Protein AF-F4RBV8-F1 (afdb_monomer_lite)

Structure (mmCIF, N/CA/C/O backbone):
data_AF-F4RBV8-F1
#
_entry.id   AF-F4RBV8-F1
#
loop_
_atom_site.group_PDB
_atom_site.id
_atom_site.type_symbol
_atom_site.label_atom_id
_atom_site.label_alt_id
_atom_site.label_comp_id
_atom_site.label_asym_id
_atom_site.label_entity_id
_atom_site.label_seq_id
_atom_site.pdbx_PDB_ins_code
_atom_site.Cartn_x
_atom_site.Cartn_y
_atom_site.Cartn_z
_atom_site.occupancy
_atom_site.B_iso_or_equiv
_atom_site.auth_seq_id
_atom_site.auth_comp_id
_atom_site.auth_asym_id
_atom_site.auth_atom_id
_atom_site.pdbx_PDB_model_num
ATOM 1 N N . MET A 1 1 ? -12.963 -11.730 3.487 1.00 57.22 1 MET A N 1
ATOM 2 C CA . MET A 1 1 ? -13.121 -10.477 4.262 1.00 57.22 1 MET A CA 1
ATOM 3 C C . MET A 1 1 ? -14.373 -10.654 5.080 1.00 57.22 1 MET A C 1
ATOM 5 O O . MET A 1 1 ? -15.454 -10.390 4.574 1.00 57.22 1 MET A O 1
ATOM 9 N N . GLU A 1 2 ? -14.244 -11.253 6.254 1.00 62.06 2 GLU A N 1
ATOM 10 C CA . GLU A 1 2 ? -15.407 -11.869 6.905 1.00 62.06 2 GLU A CA 1
ATOM 11 C C . GLU A 1 2 ? -15.800 -11.165 8.205 1.00 62.06 2 GLU A C 1
ATOM 13 O O . GLU A 1 2 ? -16.976 -11.180 8.554 1.00 62.06 2 GLU A O 1
ATOM 18 N N . SER A 1 3 ? -14.876 -10.465 8.867 1.00 75.25 3 SER A N 1
ATOM 19 C CA . SER A 1 3 ? -15.121 -9.926 10.208 1.00 75.25 3 SER A CA 1
ATOM 20 C C . SER A 1 3 ? -14.031 -8.941 10.652 1.00 75.25 3 SER A C 1
ATOM 22 O O . SER A 1 3 ? -12.915 -8.927 10.119 1.00 75.25 3 SER A O 1
ATOM 24 N N . ARG A 1 4 ? -14.344 -8.112 11.658 1.00 83.50 4 ARG A N 1
ATOM 25 C CA . ARG A 1 4 ? -13.344 -7.438 12.508 1.00 83.50 4 ARG A CA 1
ATOM 26 C C . ARG A 1 4 ? -13.153 -8.268 13.763 1.00 83.50 4 ARG A C 1
ATOM 28 O O . ARG A 1 4 ? -14.118 -8.523 14.482 1.00 83.50 4 ARG A O 1
ATOM 35 N N . GLU A 1 5 ? -11.914 -8.631 14.050 1.00 82.56 5 GLU A N 1
ATOM 36 C CA . GLU A 1 5 ? -11.600 -9.534 15.153 1.00 82.56 5 GLU A CA 1
ATOM 37 C C . GLU A 1 5 ? -10.562 -8.925 16.088 1.00 82.56 5 GLU A C 1
ATOM 39 O O . GLU A 1 5 ? -9.690 -8.154 15.678 1.00 82.56 5 GLU A O 1
ATOM 44 N N . LYS A 1 6 ? -10.668 -9.276 17.371 1.00 81.06 6 LYS A N 1
ATOM 45 C CA . LYS A 1 6 ? -9.652 -8.965 18.374 1.00 81.06 6 LYS A CA 1
ATOM 46 C C . LYS A 1 6 ? -8.768 -10.193 18.531 1.00 81.06 6 LYS A C 1
ATOM 48 O O . LYS A 1 6 ? -9.203 -11.190 19.095 1.00 81.06 6 LYS A O 1
ATOM 53 N N . LEU A 1 7 ? -7.539 -10.101 18.036 1.00 81.19 7 LEU A N 1
ATOM 54 C CA . LEU A 1 7 ? -6.542 -11.158 18.154 1.00 81.19 7 LEU A CA 1
ATOM 55 C C . LEU A 1 7 ? -5.561 -10.830 19.285 1.00 81.19 7 LEU A C 1
ATOM 57 O O . LEU A 1 7 ? -5.004 -9.732 19.323 1.00 81.19 7 LEU A O 1
ATOM 61 N N . SER A 1 8 ? -5.327 -11.783 20.187 1.00 81.19 8 SER A N 1
ATOM 62 C CA . SER A 1 8 ? -4.216 -11.723 21.139 1.00 81.19 8 SER A CA 1
ATOM 63 C C . SER A 1 8 ? -2.962 -12.279 20.475 1.00 81.19 8 SER A C 1
ATOM 65 O O . SER A 1 8 ? -2.903 -13.464 20.153 1.00 81.19 8 SER A O 1
ATOM 67 N N . VAL A 1 9 ? -1.959 -11.430 20.271 1.00 81.94 9 VAL A N 1
ATOM 68 C CA . VAL A 1 9 ? -0.668 -11.842 19.717 1.00 81.94 9 VAL A CA 1
ATOM 69 C C . VAL A 1 9 ? 0.376 -11.712 20.818 1.00 81.94 9 VAL A C 1
ATOM 71 O O . VAL A 1 9 ? 0.523 -10.646 21.414 1.00 81.94 9 VAL A O 1
ATOM 74 N N . GLU A 1 10 ? 1.087 -12.799 21.104 1.00 82.25 10 GLU A N 1
ATOM 75 C CA . GLU A 1 10 ? 2.194 -12.781 22.059 1.00 82.25 10 GLU A CA 1
ATOM 76 C C . GLU A 1 10 ? 3.352 -11.951 21.503 1.00 82.25 10 GLU A C 1
ATOM 78 O O . GLU A 1 10 ? 3.815 -12.200 20.390 1.00 82.25 10 GLU A O 1
ATOM 83 N N . MET A 1 11 ? 3.826 -10.977 22.275 1.00 80.75 11 MET A N 1
ATOM 84 C CA . MET A 1 11 ? 4.971 -10.145 21.906 1.00 80.75 11 MET A CA 1
ATOM 85 C C . MET A 1 11 ? 6.221 -10.629 22.638 1.00 80.75 11 MET A C 1
ATOM 87 O O . MET A 1 11 ? 6.162 -11.017 23.803 1.00 80.75 11 MET A O 1
ATOM 91 N N . CYS A 1 12 ? 7.355 -10.613 21.943 1.00 80.88 12 CYS A N 1
ATOM 92 C CA . CYS A 1 12 ? 8.657 -11.029 22.459 1.00 80.88 12 CYS A CA 1
ATOM 93 C C . CYS A 1 12 ? 9.674 -9.934 22.154 1.00 80.88 12 CYS A C 1
ATOM 95 O O . CYS A 1 12 ? 9.648 -9.363 21.071 1.00 80.88 12 CYS A O 1
ATOM 97 N N . SER A 1 13 ? 10.627 -9.693 23.053 1.00 84.00 13 SER A N 1
ATOM 98 C CA . SER A 1 13 ? 11.741 -8.765 22.804 1.00 84.00 13 SER A CA 1
ATOM 99 C C . SER A 1 13 ? 12.696 -9.227 21.692 1.00 84.00 13 SER A C 1
ATOM 101 O O . SER A 1 13 ? 13.491 -8.438 21.194 1.00 84.00 13 SER A O 1
ATOM 103 N N . CYS A 1 14 ? 12.619 -10.498 21.294 1.00 87.69 14 CYS A N 1
ATOM 104 C CA . CYS A 1 14 ? 13.470 -11.127 20.290 1.00 87.69 14 CYS A CA 1
ATOM 105 C C . CYS A 1 14 ? 13.183 -10.693 18.844 1.00 87.69 14 CYS A C 1
ATOM 107 O O . CYS A 1 14 ? 14.020 -10.885 17.964 1.00 87.69 14 CYS A O 1
ATOM 109 N N . THR A 1 15 ? 11.995 -10.168 18.551 1.00 87.81 15 THR A N 1
ATOM 110 C CA . THR A 1 15 ? 11.585 -9.795 17.191 1.00 87.81 15 THR A CA 1
ATOM 111 C C . THR A 1 15 ? 10.613 -8.631 17.269 1.00 87.81 15 THR A C 1
ATOM 113 O O . THR A 1 15 ? 9.796 -8.576 18.181 1.00 87.81 15 THR A O 1
ATOM 116 N N . SER A 1 16 ? 10.680 -7.702 16.316 1.00 88.25 16 SER A N 1
ATOM 117 C CA . SER A 1 16 ? 9.752 -6.573 16.305 1.00 88.25 16 SER A CA 1
ATOM 118 C C . SER A 1 16 ? 8.306 -7.031 16.083 1.00 88.25 16 SER A C 1
ATOM 120 O O . SER A 1 16 ? 8.032 -7.937 15.289 1.00 88.25 16 SER A O 1
ATOM 122 N N . ASP A 1 17 ? 7.367 -6.350 16.742 1.00 88.06 17 ASP A N 1
ATOM 123 C CA . ASP A 1 17 ? 5.928 -6.626 16.640 1.00 88.06 17 ASP A CA 1
ATOM 124 C C . ASP A 1 17 ? 5.445 -6.642 15.180 1.00 88.06 17 ASP A C 1
ATOM 126 O O . ASP A 1 17 ? 4.613 -7.462 14.796 1.00 88.06 17 ASP A O 1
ATOM 130 N N . LEU A 1 18 ? 5.999 -5.760 14.339 1.00 88.12 18 LEU A N 1
ATOM 131 C CA . LEU A 1 18 ? 5.669 -5.673 12.916 1.00 88.12 18 LEU A CA 1
ATOM 132 C C . LEU A 1 18 ? 6.060 -6.932 12.141 1.00 88.12 18 LEU A C 1
ATOM 134 O O . LEU A 1 18 ? 5.259 -7.428 11.353 1.00 88.12 18 LEU A O 1
ATOM 138 N N . VAL A 1 19 ? 7.265 -7.462 12.367 1.00 89.75 19 VAL A N 1
ATOM 139 C CA . VAL A 1 19 ? 7.726 -8.686 11.693 1.00 89.75 19 VAL A CA 1
ATOM 140 C C . VAL A 1 19 ? 6.858 -9.867 12.113 1.00 89.75 19 VAL A C 1
ATOM 142 O O . VAL A 1 19 ? 6.442 -10.663 11.272 1.00 89.75 19 VAL A O 1
ATOM 145 N N . ARG A 1 20 ? 6.500 -9.938 13.399 1.00 89.38 20 ARG A N 1
ATOM 146 C CA . ARG A 1 20 ? 5.613 -10.987 13.904 1.00 89.38 20 ARG A CA 1
ATOM 147 C C . ARG A 1 20 ? 4.208 -10.891 13.313 1.00 89.38 20 ARG A C 1
ATOM 149 O O . ARG A 1 20 ? 3.656 -11.917 12.929 1.00 89.38 20 ARG A O 1
ATOM 156 N N . LEU A 1 21 ? 3.651 -9.683 13.183 1.00 91.00 21 LEU A N 1
ATOM 157 C CA . LEU A 1 21 ? 2.381 -9.465 12.483 1.00 91.00 21 LEU A CA 1
ATOM 158 C C . LEU A 1 21 ? 2.450 -9.943 11.029 1.00 91.00 21 LEU A C 1
ATOM 160 O O . LEU A 1 21 ? 1.531 -10.622 10.573 1.00 91.00 21 LEU A O 1
ATOM 164 N N . ILE A 1 22 ? 3.544 -9.650 10.321 1.00 91.94 22 ILE A N 1
ATOM 165 C CA . ILE A 1 22 ? 3.724 -10.090 8.932 1.00 91.94 22 ILE A CA 1
ATOM 166 C C . ILE A 1 22 ? 3.738 -11.619 8.848 1.00 91.94 22 ILE A C 1
ATOM 168 O O . ILE A 1 22 ? 3.066 -12.177 7.981 1.00 91.94 22 ILE A O 1
ATOM 172 N N . TRP A 1 23 ? 4.418 -12.305 9.774 1.00 90.38 23 TRP A N 1
ATOM 173 C CA . TRP A 1 23 ? 4.449 -13.773 9.828 1.00 90.38 23 TRP A CA 1
ATOM 174 C C . TRP A 1 23 ? 3.065 -14.405 9.992 1.00 90.38 23 TRP A C 1
ATOM 176 O O . TRP A 1 23 ? 2.792 -15.439 9.389 1.00 90.38 23 TRP A O 1
ATOM 186 N N . ILE A 1 24 ? 2.171 -13.774 10.757 1.00 90.75 24 ILE A N 1
ATOM 187 C CA . ILE A 1 24 ? 0.780 -14.234 10.906 1.00 90.75 24 ILE A CA 1
ATOM 188 C C . ILE A 1 24 ? -0.153 -13.712 9.797 1.00 90.75 24 ILE A C 1
ATOM 190 O O . ILE A 1 24 ? -1.353 -13.973 9.826 1.00 90.75 24 ILE A O 1
ATOM 194 N N . GLY A 1 25 ? 0.372 -12.985 8.804 1.00 92.12 25 GLY A N 1
ATOM 195 C CA . GLY A 1 25 ? -0.379 -12.533 7.630 1.00 92.12 25 GLY A CA 1
ATOM 196 C C . GLY A 1 25 ? -1.030 -11.152 7.755 1.00 92.12 25 GLY A C 1
ATOM 197 O O . GLY A 1 25 ? -1.946 -10.838 6.987 1.00 92.12 25 GLY A O 1
ATOM 198 N N . TYR A 1 26 ? -0.576 -10.318 8.692 1.00 92.56 26 TYR A N 1
ATOM 199 C CA . TYR A 1 26 ? -1.113 -8.985 8.961 1.00 92.56 26 TYR A CA 1
ATOM 200 C C . TYR A 1 26 ? -0.041 -7.896 8.866 1.00 92.56 26 TYR A C 1
ATOM 202 O O . TYR A 1 26 ? 1.140 -8.114 9.092 1.00 92.56 26 TYR A O 1
ATOM 210 N N . MET A 1 27 ? -0.469 -6.677 8.568 1.00 91.69 27 MET A N 1
ATOM 211 C CA . MET A 1 27 ? 0.374 -5.491 8.534 1.00 91.69 27 MET A CA 1
ATOM 212 C C . MET A 1 27 ? -0.144 -4.469 9.539 1.00 91.69 27 MET A C 1
ATOM 214 O O . MET A 1 27 ? -1.326 -4.124 9.531 1.00 91.69 27 MET A O 1
ATOM 218 N N . GLY A 1 28 ? 0.738 -3.991 10.413 1.00 90.94 28 GLY A N 1
ATOM 219 C CA . GLY A 1 28 ? 0.403 -2.965 11.394 1.00 90.94 28 GLY A CA 1
ATOM 220 C C . GLY A 1 28 ? 0.111 -1.615 10.737 1.00 90.94 28 GLY A C 1
ATOM 221 O O . GLY A 1 28 ? 0.839 -1.182 9.853 1.00 90.94 28 GLY A O 1
ATOM 222 N N . CYS A 1 29 ? -0.923 -0.913 11.208 1.00 89.00 29 CYS A N 1
ATOM 223 C CA . CYS A 1 29 ? -1.215 0.460 10.775 1.00 89.00 29 CYS A CA 1
ATOM 224 C C . CYS A 1 29 ? -0.306 1.524 11.426 1.00 89.00 29 CYS A C 1
ATOM 226 O O . CYS A 1 29 ? -0.424 2.705 11.110 1.00 89.00 29 CYS A O 1
ATOM 228 N N . SER A 1 30 ? 0.524 1.143 12.403 1.00 85.88 30 SER A N 1
ATOM 229 C CA . SER A 1 30 ? 1.451 2.029 13.117 1.00 85.88 30 SER A CA 1
ATOM 230 C C . SER A 1 30 ? 2.833 1.383 13.152 1.00 85.88 30 SER A C 1
ATOM 232 O O . SER A 1 30 ? 2.900 0.183 13.426 1.00 85.88 30 SER A O 1
ATOM 234 N N . PRO A 1 31 ? 3.917 2.148 12.937 1.00 79.88 31 PRO A N 1
ATOM 235 C CA . PRO A 1 31 ? 5.275 1.612 12.940 1.00 79.88 31 PRO A CA 1
ATOM 236 C C . PRO A 1 31 ? 5.767 1.240 14.346 1.00 79.88 31 PRO A C 1
ATOM 238 O O . PRO A 1 31 ? 6.563 0.322 14.509 1.00 79.88 31 PRO A O 1
ATOM 241 N N . VAL A 1 32 ? 5.283 1.939 15.375 1.00 79.62 32 VAL A N 1
ATOM 242 C CA . VAL A 1 32 ? 5.643 1.702 16.776 1.00 79.62 32 VAL A CA 1
ATOM 243 C C . VAL A 1 32 ? 4.378 1.253 17.496 1.00 79.62 32 VAL A C 1
ATOM 245 O O . VAL A 1 32 ? 3.392 1.993 17.532 1.00 79.62 32 VAL A O 1
ATOM 248 N N . GLN A 1 33 ? 4.385 0.021 18.010 1.00 80.31 33 GLN A N 1
ATOM 249 C CA . GLN A 1 33 ? 3.269 -0.612 18.729 1.00 80.31 33 GLN A CA 1
ATOM 250 C C . GLN A 1 33 ? 1.943 -0.624 17.941 1.00 80.31 33 GLN A C 1
ATOM 252 O O . GLN A 1 33 ? 1.007 0.138 18.228 1.00 80.31 33 GLN A O 1
ATOM 257 N N . PRO A 1 34 ? 1.829 -1.496 16.928 1.00 83.31 34 PRO A N 1
ATOM 258 C CA . PRO A 1 34 ? 0.623 -1.619 16.121 1.00 83.31 34 PRO A CA 1
ATOM 259 C C . PRO A 1 34 ? -0.562 -2.123 16.959 1.00 83.31 34 PRO A C 1
ATOM 261 O O . PRO A 1 34 ? -0.693 -3.306 17.247 1.00 83.31 34 PRO A O 1
ATOM 264 N N . ARG A 1 35 ? -1.482 -1.218 17.318 1.00 84.62 35 ARG A N 1
ATOM 265 C CA . ARG A 1 35 ? -2.751 -1.584 17.986 1.00 84.62 35 ARG A CA 1
ATOM 266 C C . ARG A 1 35 ? -3.841 -2.049 17.026 1.00 84.6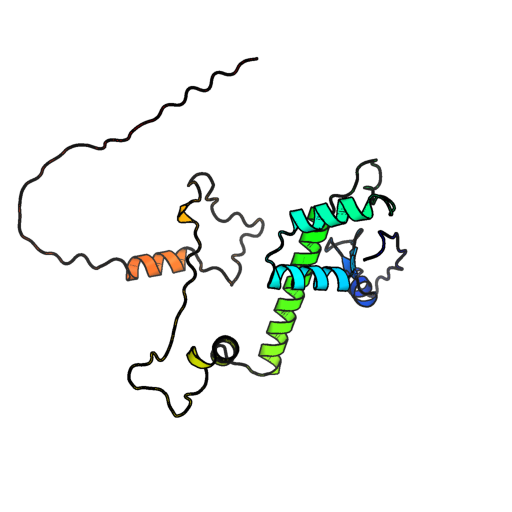2 35 ARG A C 1
ATOM 268 O O . ARG A 1 35 ? -4.900 -2.501 17.449 1.00 84.62 35 ARG A O 1
ATOM 275 N N . THR A 1 36 ? -3.636 -1.838 15.736 1.00 87.31 36 THR A N 1
ATOM 276 C CA . THR A 1 36 ? -4.559 -2.260 14.689 1.00 87.31 36 THR A CA 1
ATOM 277 C C . THR A 1 36 ? -3.727 -2.732 13.518 1.00 87.31 36 THR A C 1
ATOM 279 O O . THR A 1 36 ? -2.708 -2.118 13.186 1.00 87.31 36 THR A O 1
ATOM 282 N N . ALA A 1 37 ? -4.155 -3.837 12.930 1.00 90.75 37 ALA A N 1
ATOM 283 C CA . ALA A 1 37 ? -3.492 -4.447 11.804 1.00 90.75 37 ALA A CA 1
ATOM 284 C C . ALA A 1 37 ? -4.523 -4.837 10.748 1.00 90.75 37 ALA A C 1
ATOM 286 O O . ALA A 1 37 ? -5.692 -5.081 11.046 1.00 90.75 37 ALA A O 1
ATOM 287 N N . VAL A 1 38 ? -4.069 -4.871 9.505 1.00 91.50 38 VAL A N 1
ATOM 288 C CA . VAL A 1 38 ? -4.867 -5.175 8.323 1.00 91.50 38 VAL A CA 1
ATOM 289 C C . VAL A 1 38 ? -4.296 -6.438 7.696 1.00 91.50 38 VAL A C 1
ATOM 291 O O . VAL A 1 38 ? -3.079 -6.584 7.626 1.00 91.50 38 VAL A O 1
ATOM 294 N N . SER A 1 39 ? -5.134 -7.371 7.248 1.00 92.94 39 SER A N 1
ATOM 295 C CA . SER A 1 39 ? -4.617 -8.587 6.613 1.00 92.94 39 SER A CA 1
ATOM 296 C C . SER A 1 39 ? -3.912 -8.265 5.291 1.00 92.94 39 SER A C 1
ATOM 298 O O . SER A 1 39 ? -4.396 -7.466 4.484 1.00 92.94 39 SER A O 1
ATOM 300 N N . LEU A 1 40 ? -2.788 -8.935 5.026 1.00 93.50 40 LEU A N 1
ATOM 301 C CA . LEU A 1 40 ? -2.038 -8.784 3.773 1.00 93.50 40 LEU A CA 1
ATOM 302 C C . LEU A 1 40 ? -2.894 -9.158 2.557 1.00 93.50 40 LEU A C 1
ATOM 304 O O . LEU A 1 40 ? -2.829 -8.509 1.516 1.00 93.50 40 LEU A O 1
ATOM 308 N N . ARG A 1 41 ? -3.770 -10.160 2.705 1.00 93.94 41 ARG A N 1
ATOM 309 C CA . ARG A 1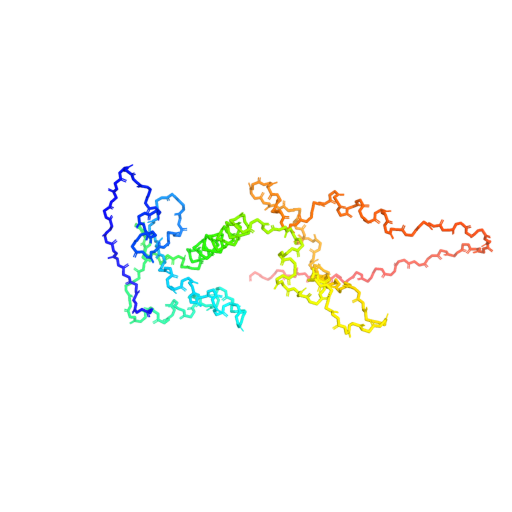 41 ? -4.746 -10.547 1.674 1.00 93.94 41 ARG A CA 1
ATOM 310 C C . ARG A 1 41 ? -5.708 -9.412 1.328 1.00 93.94 41 ARG A C 1
ATOM 312 O O . ARG A 1 41 ? -6.024 -9.225 0.156 1.00 93.94 41 ARG A O 1
ATOM 319 N N . PHE A 1 42 ? -6.156 -8.648 2.324 1.00 92.75 42 PHE A N 1
ATOM 320 C CA . PHE A 1 42 ? -7.038 -7.510 2.094 1.00 92.75 42 PHE A CA 1
ATOM 321 C C . PHE A 1 42 ? -6.303 -6.332 1.437 1.00 92.75 42 PHE A C 1
ATOM 323 O O . PHE A 1 42 ? -6.835 -5.722 0.509 1.00 92.75 42 PHE A O 1
ATOM 330 N N . LEU A 1 43 ? -5.055 -6.068 1.838 1.00 94.44 43 LEU A N 1
ATOM 331 C CA . LEU A 1 43 ? -4.205 -5.060 1.194 1.00 94.44 43 LEU A CA 1
ATOM 332 C C . LEU A 1 43 ? -3.934 -5.400 -0.275 1.00 94.44 43 LEU A C 1
ATOM 334 O O . LEU A 1 43 ? -4.113 -4.545 -1.143 1.00 94.44 43 LEU A O 1
ATOM 338 N N . ARG A 1 44 ? -3.605 -6.664 -0.568 1.00 94.88 44 ARG A N 1
ATOM 339 C CA . ARG A 1 44 ? -3.453 -7.168 -1.938 1.00 94.88 44 ARG A CA 1
ATOM 340 C C . ARG A 1 44 ? -4.739 -7.005 -2.747 1.00 94.88 44 ARG A C 1
ATOM 342 O O . ARG A 1 44 ? -4.680 -6.521 -3.871 1.00 94.88 44 ARG A O 1
ATOM 349 N N . PHE A 1 45 ? -5.894 -7.359 -2.179 1.00 94.38 45 PHE A N 1
ATOM 350 C CA . PHE A 1 45 ? -7.190 -7.186 -2.843 1.00 94.38 45 PHE A CA 1
ATOM 351 C C . PHE A 1 45 ? -7.450 -5.722 -3.221 1.00 94.38 45 PHE A C 1
ATOM 353 O O . PHE A 1 45 ? -7.747 -5.430 -4.379 1.00 94.38 45 PHE A O 1
ATOM 360 N N . HIS A 1 46 ? -7.264 -4.792 -2.280 1.00 94.38 46 HIS A N 1
ATOM 361 C CA . HIS A 1 46 ? -7.391 -3.363 -2.562 1.00 94.38 46 HIS A CA 1
ATOM 362 C C . HIS A 1 46 ? -6.377 -2.883 -3.607 1.00 94.38 46 HIS A C 1
ATOM 364 O O . HIS A 1 46 ? -6.740 -2.120 -4.497 1.00 94.38 46 HIS A O 1
ATOM 370 N N . HIS A 1 47 ? -5.120 -3.329 -3.531 1.00 94.94 47 HIS A N 1
ATOM 371 C CA . HIS A 1 47 ? -4.087 -2.962 -4.498 1.00 94.94 47 HIS A CA 1
ATOM 372 C C . HIS A 1 47 ? -4.453 -3.407 -5.921 1.00 94.94 47 HIS A C 1
ATOM 374 O O . HIS A 1 47 ? -4.384 -2.602 -6.849 1.00 94.94 47 HIS A O 1
ATOM 380 N N . THR A 1 48 ? -4.909 -4.652 -6.091 1.00 94.25 48 THR A N 1
ATOM 38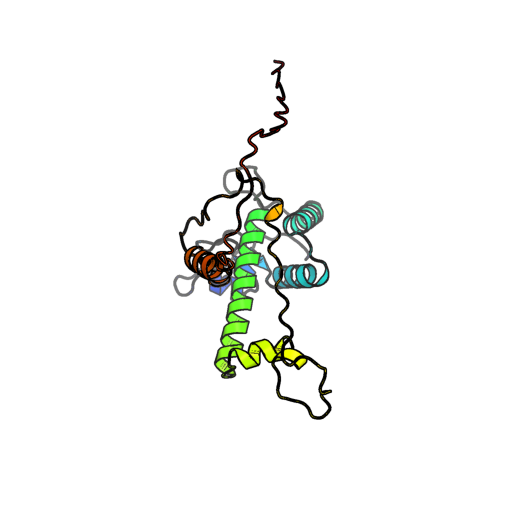1 C CA . THR A 1 48 ? -5.392 -5.162 -7.381 1.00 94.25 48 THR A CA 1
ATOM 382 C C . THR A 1 48 ? -6.598 -4.366 -7.876 1.00 94.25 48 THR A C 1
ATOM 384 O O . THR A 1 48 ? -6.625 -3.954 -9.033 1.00 94.25 48 THR A O 1
ATOM 387 N N . LEU A 1 49 ? -7.570 -4.083 -7.006 1.00 94.06 49 LEU A N 1
ATOM 388 C CA . LEU A 1 49 ? -8.745 -3.299 -7.380 1.00 94.06 49 LEU A CA 1
ATOM 389 C C . LEU A 1 49 ? -8.356 -1.878 -7.812 1.00 94.06 49 LEU A C 1
ATOM 391 O O . LEU A 1 49 ? -8.791 -1.405 -8.856 1.00 94.06 49 LEU A O 1
ATOM 395 N N . TRP A 1 50 ? -7.464 -1.219 -7.073 1.00 93.94 50 TRP A N 1
ATOM 396 C CA . TRP A 1 50 ? -6.931 0.091 -7.445 1.00 93.94 50 TRP A CA 1
ATOM 397 C C . TRP A 1 50 ? -6.216 0.064 -8.802 1.00 93.94 50 TRP A C 1
ATOM 399 O O . TRP A 1 50 ? -6.421 0.975 -9.603 1.00 93.94 50 TRP A O 1
ATOM 409 N N . LYS A 1 51 ? -5.448 -0.993 -9.097 1.00 91.19 51 LYS A N 1
ATOM 410 C CA . LYS A 1 51 ? -4.740 -1.156 -10.376 1.00 91.19 51 LYS A CA 1
ATOM 411 C C . LYS A 1 51 ? -5.692 -1.251 -11.576 1.00 91.19 51 LYS A C 1
ATOM 413 O O . LYS A 1 51 ? -5.361 -0.746 -12.641 1.00 91.19 51 LYS A O 1
ATOM 418 N N . HIS A 1 52 ? -6.858 -1.876 -11.409 1.00 92.25 52 HIS A N 1
ATOM 419 C CA . HIS A 1 52 ? -7.792 -2.131 -12.514 1.00 92.25 52 HIS A CA 1
ATOM 420 C C . HIS A 1 52 ? -8.974 -1.161 -12.595 1.00 92.25 52 HIS A C 1
ATOM 422 O O . HIS A 1 52 ? -9.525 -0.974 -13.674 1.00 92.25 52 HIS A O 1
ATOM 428 N N . SER A 1 53 ? -9.380 -0.550 -11.482 1.00 91.06 53 SER A N 1
ATOM 429 C CA . SER A 1 53 ? -10.573 0.303 -11.426 1.00 91.06 53 SER A CA 1
ATOM 430 C C . SER A 1 53 ? -10.325 1.671 -10.788 1.00 91.06 53 SER A C 1
ATOM 432 O O . SER A 1 53 ? -11.282 2.397 -10.524 1.00 91.06 53 SER A O 1
ATOM 434 N N . SER A 1 54 ? -9.067 2.009 -10.471 1.00 90.81 54 SER A N 1
ATOM 435 C CA . SER A 1 54 ? -8.670 3.279 -9.843 1.00 90.81 54 SER A CA 1
ATOM 436 C C . SER A 1 54 ? -9.512 3.641 -8.613 1.00 90.81 54 SER A C 1
ATOM 438 O O . SER A 1 54 ? -9.817 4.811 -8.366 1.00 90.81 54 SER A O 1
ATOM 440 N N . VAL A 1 55 ? -9.913 2.630 -7.830 1.00 91.50 55 VAL A N 1
ATOM 441 C CA . VAL A 1 55 ? -10.785 2.834 -6.670 1.00 91.50 55 VAL A CA 1
ATOM 442 C C . VAL A 1 55 ? -10.124 3.777 -5.664 1.00 91.50 55 VAL A C 1
ATOM 444 O O . VAL A 1 55 ? -8.963 3.617 -5.285 1.00 91.50 55 VAL A O 1
ATOM 447 N N . ARG A 1 56 ? -10.864 4.795 -5.216 1.00 91.31 56 ARG A N 1
ATOM 448 C CA . ARG A 1 56 ? -10.368 5.720 -4.192 1.00 91.31 56 ARG A CA 1
ATOM 449 C C . ARG A 1 56 ? -10.379 5.030 -2.832 1.00 91.31 56 ARG A C 1
ATOM 451 O O . ARG A 1 56 ? -11.429 4.562 -2.398 1.00 91.31 56 ARG A O 1
ATOM 458 N N . LEU A 1 57 ? -9.248 5.075 -2.124 1.00 91.56 57 LEU A N 1
ATOM 459 C CA . LEU A 1 57 ? -9.073 4.455 -0.803 1.00 91.56 57 LEU A CA 1
ATOM 460 C C . LEU A 1 57 ? -10.171 4.851 0.194 1.00 91.56 57 LEU A C 1
ATOM 462 O O . LEU A 1 57 ? -10.710 3.998 0.890 1.00 91.56 57 LEU A O 1
ATOM 466 N N . ALA A 1 58 ? -10.536 6.137 0.236 1.00 90.94 58 ALA A N 1
ATOM 467 C CA . ALA A 1 58 ? -11.571 6.631 1.144 1.00 90.94 58 ALA A CA 1
ATOM 468 C C . ALA A 1 58 ? -12.956 6.032 0.848 1.00 90.94 58 ALA A C 1
ATOM 470 O O . ALA A 1 58 ? -13.653 5.636 1.774 1.00 90.94 58 ALA A O 1
ATOM 471 N N . ALA A 1 59 ? -13.333 5.935 -0.432 1.00 92.06 59 ALA A N 1
ATOM 472 C CA . ALA A 1 59 ? -14.607 5.341 -0.834 1.00 92.06 59 ALA A CA 1
ATOM 473 C C . ALA A 1 59 ? -14.620 3.832 -0.564 1.00 92.06 59 ALA A C 1
ATOM 475 O O . ALA A 1 59 ? -15.598 3.303 -0.048 1.00 92.06 59 ALA A O 1
ATOM 476 N N . PHE A 1 60 ? -13.504 3.158 -0.853 1.00 92.94 60 PHE A N 1
ATOM 477 C CA . PHE A 1 60 ? -13.341 1.737 -0.579 1.00 92.94 60 PHE A CA 1
ATOM 478 C C . PHE A 1 60 ? -13.491 1.427 0.911 1.00 92.94 60 PHE A C 1
ATOM 480 O O . PHE A 1 60 ? -14.283 0.568 1.282 1.00 92.94 60 PHE A O 1
ATOM 487 N N . ILE A 1 61 ? -12.780 2.156 1.774 1.00 92.31 61 ILE A N 1
ATOM 488 C CA . ILE A 1 61 ? -12.870 1.928 3.216 1.00 92.31 61 ILE A CA 1
ATOM 489 C C . ILE A 1 61 ? -14.224 2.326 3.776 1.00 92.31 61 ILE A C 1
ATOM 491 O O . ILE A 1 61 ? -14.710 1.600 4.626 1.00 92.31 61 ILE A O 1
ATOM 495 N N . GLY A 1 62 ? -14.864 3.387 3.277 1.00 91.12 62 GLY A N 1
ATOM 496 C CA . GLY A 1 62 ? -16.236 3.715 3.671 1.00 91.12 62 GLY A CA 1
ATOM 497 C C . GLY A 1 62 ? -17.211 2.567 3.392 1.00 91.12 62 GLY A C 1
ATOM 498 O O . GLY A 1 62 ? -17.949 2.166 4.282 1.00 91.12 62 GLY A O 1
ATOM 499 N N . ALA A 1 63 ? -17.136 1.965 2.201 1.00 91.50 63 ALA A N 1
ATOM 500 C CA . ALA A 1 63 ? -17.976 0.820 1.846 1.00 91.50 63 ALA A CA 1
ATOM 501 C C . ALA A 1 63 ? -17.689 -0.418 2.716 1.00 91.50 63 ALA A C 1
ATOM 503 O O . ALA A 1 63 ? -18.609 -1.119 3.130 1.00 91.50 63 ALA A O 1
ATOM 504 N N . ILE A 1 64 ? -16.415 -0.693 3.015 1.00 89.94 64 ILE A N 1
ATOM 505 C CA . ILE A 1 64 ? -16.032 -1.794 3.911 1.00 89.94 64 ILE A CA 1
ATOM 506 C C . ILE A 1 64 ? -16.435 -1.506 5.360 1.00 89.94 64 ILE A C 1
ATOM 508 O O . ILE A 1 64 ? -16.774 -2.433 6.095 1.00 89.94 64 ILE A O 1
ATOM 512 N N . ASP A 1 65 ? -16.390 -0.244 5.780 1.00 87.75 65 ASP A N 1
ATOM 513 C CA . ASP A 1 65 ? -16.788 0.172 7.116 1.00 87.75 65 ASP A CA 1
ATOM 514 C C . ASP A 1 65 ? -18.279 -0.101 7.329 1.00 87.75 65 ASP A C 1
ATOM 516 O O . ASP A 1 65 ? -18.627 -0.869 8.222 1.00 87.75 65 ASP A O 1
ATOM 520 N N . GLU A 1 66 ? -19.120 0.395 6.417 1.00 87.75 66 GLU A N 1
ATOM 521 C CA . GLU A 1 66 ? -20.571 0.173 6.391 1.00 87.75 66 GLU A CA 1
ATOM 522 C C . GLU A 1 66 ? -20.937 -1.316 6.281 1.00 87.75 66 GLU A C 1
ATOM 524 O O . GLU A 1 66 ? -21.777 -1.814 7.029 1.00 87.75 66 GLU A O 1
ATOM 529 N N . TYR A 1 67 ? -20.263 -2.066 5.401 1.00 87.75 67 TYR A N 1
A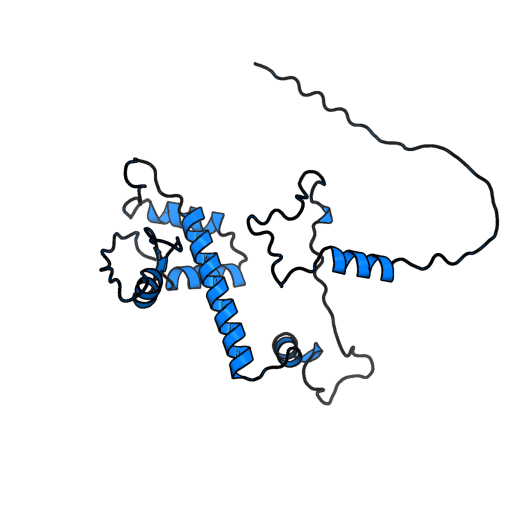TOM 530 C CA . TYR A 1 67 ? -20.522 -3.498 5.229 1.00 87.75 67 TYR A CA 1
ATOM 531 C C . TYR A 1 67 ? -20.228 -4.318 6.496 1.00 87.75 67 TYR A C 1
ATOM 533 O O . TYR A 1 67 ? -20.934 -5.283 6.799 1.00 87.75 67 TYR A O 1
ATOM 541 N N . LEU A 1 68 ? -19.173 -3.961 7.235 1.00 85.38 68 LEU A N 1
ATOM 542 C CA . LEU A 1 68 ? -18.764 -4.678 8.445 1.00 85.38 68 LEU A CA 1
ATOM 543 C C . LEU A 1 68 ? -19.505 -4.209 9.701 1.00 85.38 68 LEU A C 1
ATOM 545 O O . LEU A 1 68 ? -19.574 -4.980 10.658 1.00 85.38 68 LEU A O 1
ATOM 549 N N . ASP A 1 69 ? -20.060 -2.995 9.711 1.00 83.25 69 ASP A N 1
ATOM 550 C CA . ASP A 1 69 ? -20.747 -2.418 10.873 1.00 83.25 69 ASP A CA 1
ATOM 551 C C . ASP A 1 69 ? -21.899 -3.310 11.365 1.00 83.25 69 ASP A C 1
ATOM 553 O O . ASP A 1 69 ? -22.036 -3.581 12.556 1.00 83.25 69 ASP A O 1
ATOM 557 N N . ALA A 1 70 ? -22.651 -3.902 10.433 1.00 76.06 70 ALA A N 1
ATOM 558 C CA . ALA A 1 70 ? -23.776 -4.781 10.750 1.00 76.06 70 ALA A CA 1
ATOM 559 C C . ALA A 1 70 ? -23.380 -6.152 11.342 1.00 76.06 70 ALA A C 1
ATOM 561 O O . ALA A 1 70 ? -24.245 -6.873 11.839 1.00 76.06 70 ALA A O 1
ATOM 562 N N . ARG A 1 71 ? -22.111 -6.573 11.233 1.00 70.75 71 ARG A N 1
ATOM 563 C CA . ARG A 1 71 ? -21.694 -7.971 11.483 1.00 70.75 71 ARG A CA 1
ATOM 564 C C . ARG A 1 71 ? -20.451 -8.117 12.353 1.00 70.75 71 ARG A C 1
ATOM 566 O O . ARG A 1 71 ? -19.935 -9.222 12.495 1.00 70.75 71 ARG A O 1
ATOM 573 N N . SER A 1 72 ? -19.896 -7.033 12.884 1.00 78.62 72 SER A N 1
ATOM 574 C CA . SER A 1 72 ? -18.604 -7.073 13.572 1.00 78.62 72 SER A CA 1
ATOM 575 C C . SER A 1 72 ? -18.537 -6.112 14.747 1.00 78.62 72 SER A C 1
ATOM 577 O O . SER A 1 72 ? -19.156 -5.056 14.751 1.00 78.62 72 SER A O 1
ATOM 579 N N . ALA A 1 73 ? -17.721 -6.461 15.742 1.00 75.38 73 ALA A N 1
ATOM 580 C CA . ALA A 1 73 ? -17.475 -5.579 16.870 1.00 75.38 73 ALA A CA 1
ATOM 581 C C . ALA A 1 73 ? -16.778 -4.286 16.413 1.00 75.38 73 ALA A C 1
ATOM 583 O O . ALA A 1 73 ? -15.819 -4.310 15.632 1.00 75.38 73 ALA A O 1
ATOM 584 N N . LEU A 1 74 ? -17.228 -3.154 16.953 1.00 78.19 74 LEU A N 1
ATOM 585 C CA . LEU A 1 74 ? -16.588 -1.866 16.725 1.00 78.19 74 LEU A CA 1
ATOM 586 C C . LEU A 1 74 ? -15.188 -1.838 17.350 1.00 78.19 74 LEU A C 1
ATOM 588 O O . LEU A 1 74 ? -14.978 -2.188 18.517 1.00 78.19 74 LEU A O 1
ATOM 592 N N . LEU A 1 75 ? -14.214 -1.380 16.563 1.00 78.06 75 LEU A N 1
ATOM 593 C CA . LEU A 1 75 ? -12.870 -1.106 17.051 1.00 78.06 75 LEU A CA 1
ATOM 594 C C . LEU A 1 75 ? -12.868 0.280 17.695 1.00 78.06 75 LEU A C 1
ATOM 596 O O . LEU A 1 75 ? -12.754 1.291 17.008 1.00 78.06 75 LEU A O 1
ATOM 600 N N . VAL A 1 76 ? -13.002 0.322 19.016 1.00 81.44 76 VAL A N 1
ATOM 601 C CA . VAL A 1 76 ? -12.984 1.570 19.789 1.00 81.44 76 VAL A CA 1
ATOM 602 C C . VAL A 1 76 ? -11.567 1.997 20.163 1.00 81.44 76 VAL A C 1
ATOM 604 O O . VAL A 1 76 ? -10.633 1.186 20.271 1.00 81.44 76 VAL A O 1
ATOM 607 N N . VAL A 1 77 ? -11.386 3.301 20.343 1.00 80.81 77 VAL A N 1
ATOM 608 C CA . VAL A 1 77 ? -10.162 3.848 20.929 1.00 80.81 77 VAL A CA 1
ATOM 609 C C . VAL A 1 77 ? -10.174 3.559 22.440 1.00 80.81 77 VAL A C 1
ATOM 611 O O . VAL A 1 77 ? -11.181 3.803 23.098 1.00 80.81 77 VAL A O 1
ATOM 614 N N . PRO A 1 78 ? -9.083 3.027 23.024 1.00 76.75 78 PRO A N 1
ATOM 615 C CA . PRO A 1 78 ? -9.019 2.760 24.457 1.00 76.75 78 PRO A CA 1
ATOM 616 C C . PRO A 1 78 ? -9.336 4.012 25.279 1.00 76.75 78 PRO A C 1
ATOM 618 O O . PRO A 1 78 ? -8.738 5.061 25.051 1.00 76.75 78 PRO A O 1
ATOM 621 N N . GLY A 1 79 ? -10.258 3.888 26.233 1.00 78.31 79 GLY A N 1
ATOM 622 C CA . GLY A 1 79 ? -10.660 4.988 27.113 1.00 78.31 79 GLY A CA 1
ATOM 623 C C . GLY A 1 79 ? -11.683 5.960 26.518 1.00 78.31 79 GLY A C 1
ATOM 624 O O . GLY A 1 79 ? -12.055 6.911 27.198 1.00 78.31 79 GLY A O 1
ATOM 625 N N . THR A 1 80 ? -12.169 5.740 25.292 1.00 83.44 80 THR A N 1
ATOM 626 C CA . THR A 1 80 ? -13.259 6.537 24.711 1.00 83.44 80 THR A CA 1
ATOM 627 C C . THR A 1 80 ? -14.335 5.639 24.103 1.00 83.44 80 THR A C 1
ATOM 629 O O . THR A 1 80 ? -14.110 4.460 23.836 1.00 83.44 80 THR A O 1
ATOM 632 N N . ASN A 1 81 ? -15.519 6.208 23.862 1.00 81.44 81 ASN A N 1
ATOM 633 C CA . ASN A 1 81 ? -16.590 5.540 23.118 1.00 81.44 81 ASN A CA 1
ATOM 634 C C . ASN A 1 81 ? -16.549 5.872 21.612 1.00 81.44 81 ASN A C 1
ATOM 636 O O . ASN A 1 81 ? -17.547 5.726 20.914 1.00 81.44 81 ASN A O 1
ATOM 640 N N . GLN A 1 82 ? -15.417 6.390 21.118 1.00 81.56 82 GLN A N 1
ATOM 641 C CA . GLN A 1 82 ? -15.255 6.738 19.708 1.00 81.56 82 GLN A CA 1
ATOM 642 C C . GLN A 1 82 ? -14.715 5.547 18.918 1.00 81.56 82 GLN A C 1
ATOM 644 O O . GLN A 1 82 ? -13.804 4.836 19.362 1.00 81.56 82 GLN A O 1
ATOM 649 N N . THR A 1 83 ? -15.257 5.357 17.718 1.00 80.12 83 THR A N 1
ATOM 650 C CA . THR A 1 83 ? -14.743 4.392 16.749 1.00 80.12 83 THR A CA 1
ATOM 651 C C . THR A 1 83 ? -13.385 4.850 16.220 1.00 80.12 83 THR A C 1
ATOM 653 O O . THR A 1 83 ? -13.092 6.040 16.097 1.00 80.12 83 THR A O 1
ATOM 656 N N . ARG A 1 84 ? -12.498 3.893 15.944 1.00 77.44 84 ARG A N 1
ATOM 657 C CA . ARG A 1 84 ? -11.208 4.179 15.316 1.00 77.44 84 ARG A CA 1
ATOM 658 C C . ARG A 1 84 ? -11.417 4.639 13.880 1.00 77.44 84 ARG A C 1
ATOM 660 O O . ARG A 1 84 ? -12.166 4.016 13.136 1.00 77.44 84 ARG A O 1
ATOM 667 N N . ASP A 1 85 ? -10.657 5.651 13.467 1.00 82.50 85 ASP A N 1
ATOM 668 C CA . ASP A 1 85 ? -10.580 6.057 12.062 1.00 82.50 85 ASP A CA 1
ATOM 669 C C . ASP A 1 85 ? -9.862 4.973 11.235 1.00 82.50 85 ASP A C 1
ATOM 671 O O . ASP A 1 85 ? -8.627 4.930 11.130 1.00 82.50 85 ASP A O 1
ATOM 675 N N . LEU A 1 86 ? -10.658 4.072 10.651 1.00 83.75 86 LEU A N 1
ATOM 676 C CA . LEU A 1 86 ? -10.176 2.995 9.789 1.00 83.75 86 LEU A CA 1
ATOM 677 C C . LEU A 1 86 ? -9.531 3.525 8.513 1.00 83.75 86 LEU A C 1
ATOM 679 O O . LEU A 1 86 ? -8.606 2.897 8.005 1.00 83.75 86 LEU A O 1
ATOM 683 N N . ARG A 1 87 ? -9.960 4.686 8.009 1.00 89.00 87 ARG A N 1
ATOM 684 C CA . ARG A 1 87 ? -9.397 5.279 6.793 1.00 89.00 87 ARG A CA 1
ATOM 685 C C . ARG A 1 87 ? -7.940 5.659 7.016 1.00 89.00 87 ARG A C 1
ATOM 687 O O . ARG A 1 87 ? -7.099 5.328 6.184 1.00 89.00 87 ARG A O 1
ATOM 694 N N . ARG A 1 88 ? -7.624 6.306 8.143 1.00 87.62 88 ARG A N 1
ATOM 695 C CA . ARG A 1 88 ? -6.236 6.658 8.483 1.00 87.62 88 ARG A CA 1
ATOM 696 C C . ARG A 1 88 ? -5.375 5.414 8.704 1.00 87.62 88 ARG A C 1
ATOM 698 O O . ARG A 1 88 ? -4.274 5.341 8.168 1.00 87.62 88 ARG A O 1
ATOM 705 N N . CYS A 1 89 ? -5.893 4.440 9.453 1.00 88.00 89 CYS A N 1
ATOM 706 C CA . CYS A 1 89 ? -5.218 3.162 9.703 1.00 88.00 89 CYS A CA 1
ATOM 707 C C . CYS A 1 89 ? -4.882 2.452 8.384 1.00 88.00 89 CYS A C 1
ATOM 709 O O . CYS A 1 89 ? -3.733 2.105 8.119 1.00 88.00 89 CYS A O 1
ATOM 711 N N . PHE A 1 90 ? -5.892 2.285 7.532 1.00 91.75 90 PHE A N 1
ATOM 712 C CA . PHE A 1 90 ? -5.758 1.575 6.274 1.00 91.75 90 PHE A CA 1
ATOM 713 C C . PHE A 1 90 ? -4.859 2.311 5.284 1.00 91.75 90 PHE A C 1
ATOM 715 O O . PHE A 1 90 ? -4.082 1.656 4.603 1.00 91.75 90 PHE A O 1
ATOM 722 N N . SER A 1 91 ? -4.906 3.648 5.232 1.00 92.69 91 SER A N 1
ATOM 723 C CA . SER A 1 91 ? -3.972 4.429 4.410 1.00 92.69 91 SER A CA 1
ATOM 724 C C . SER A 1 91 ? -2.525 4.121 4.778 1.00 92.69 91 SER A C 1
ATOM 726 O O . SER A 1 91 ? -1.756 3.751 3.902 1.00 92.69 91 SER A O 1
ATOM 728 N N . ALA A 1 92 ? -2.183 4.167 6.070 1.00 91.38 92 ALA A N 1
ATOM 729 C CA . ALA A 1 92 ? -0.828 3.862 6.527 1.00 91.38 92 ALA A CA 1
ATOM 730 C C . ALA A 1 92 ? -0.396 2.429 6.165 1.00 91.38 92 ALA A C 1
ATOM 732 O O . ALA A 1 92 ? 0.728 2.213 5.720 1.00 91.38 92 ALA A O 1
ATOM 733 N N . ALA A 1 93 ? -1.300 1.453 6.303 1.00 92.56 93 ALA A N 1
ATOM 734 C CA . ALA A 1 93 ? -1.028 0.072 5.909 1.00 92.56 93 ALA A CA 1
ATOM 735 C C . ALA A 1 93 ? -0.880 -0.093 4.382 1.00 92.56 93 ALA A C 1
ATOM 737 O O . ALA A 1 93 ? -0.031 -0.851 3.927 1.00 92.56 93 ALA A O 1
ATOM 738 N N . VAL A 1 94 ? -1.671 0.619 3.573 1.00 94.12 94 VAL A N 1
ATOM 739 C CA . VAL A 1 94 ? -1.541 0.616 2.105 1.00 94.12 94 VAL A CA 1
ATOM 740 C C . VAL A 1 94 ? -0.224 1.243 1.666 1.00 94.12 94 VAL A C 1
ATOM 742 O O . VAL A 1 94 ? 0.410 0.710 0.757 1.00 94.12 94 VAL A O 1
ATOM 745 N N . ASP A 1 95 ? 0.191 2.337 2.300 1.00 92.81 95 ASP A N 1
ATOM 746 C CA . ASP A 1 95 ? 1.456 3.007 1.996 1.00 92.81 95 ASP A CA 1
ATOM 747 C C . ASP A 1 95 ? 2.642 2.089 2.327 1.00 92.81 95 ASP A C 1
ATOM 749 O O . ASP A 1 95 ? 3.492 1.856 1.470 1.00 92.81 95 ASP A O 1
ATOM 753 N N . ALA A 1 96 ? 2.639 1.463 3.510 1.00 92.25 96 ALA A N 1
ATOM 754 C CA . ALA A 1 96 ? 3.647 0.472 3.889 1.00 92.25 96 ALA A CA 1
ATOM 755 C C . ALA A 1 96 ? 3.648 -0.754 2.957 1.00 92.25 96 ALA A C 1
ATOM 757 O O . ALA A 1 96 ? 4.707 -1.232 2.560 1.00 92.25 96 ALA A O 1
ATOM 758 N N . TYR A 1 97 ? 2.472 -1.248 2.557 1.00 94.25 97 TYR A N 1
ATOM 759 C CA . TYR A 1 97 ? 2.359 -2.372 1.625 1.00 94.25 97 TYR A CA 1
ATOM 760 C C . TYR A 1 97 ? 2.917 -2.042 0.241 1.00 94.25 97 TYR A C 1
ATOM 762 O O . TYR A 1 97 ? 3.638 -2.846 -0.342 1.00 94.25 97 TYR A O 1
ATOM 770 N N . ARG A 1 98 ? 2.611 -0.852 -0.283 1.00 93.81 98 ARG A N 1
ATOM 771 C CA . ARG A 1 98 ? 3.151 -0.381 -1.564 1.00 93.81 98 ARG A CA 1
ATOM 772 C C . ARG A 1 98 ? 4.659 -0.188 -1.508 1.00 93.81 98 ARG A C 1
ATOM 774 O O . ARG A 1 98 ? 5.323 -0.499 -2.488 1.00 93.81 98 ARG A O 1
ATOM 781 N N . GLU A 1 99 ? 5.189 0.269 -0.379 1.00 92.81 99 GLU A N 1
ATOM 782 C CA . GLU A 1 99 ? 6.635 0.361 -0.197 1.00 92.81 99 GLU A CA 1
ATOM 783 C C . GLU A 1 99 ? 7.293 -1.023 -0.195 1.00 92.81 99 GLU A C 1
ATOM 785 O O . GLU A 1 99 ? 8.313 -1.201 -0.850 1.00 92.81 99 GLU A O 1
ATOM 790 N N . MET A 1 100 ? 6.681 -2.037 0.430 1.00 92.62 100 MET A N 1
ATOM 791 C CA . MET A 1 100 ? 7.190 -3.412 0.326 1.00 92.62 100 MET A CA 1
ATOM 792 C C . MET A 1 100 ? 7.196 -3.925 -1.119 1.00 92.62 100 MET A C 1
ATOM 794 O O . MET A 1 100 ? 8.171 -4.550 -1.517 1.00 92.62 100 MET A O 1
ATOM 798 N N . LEU A 1 101 ? 6.153 -3.637 -1.910 1.00 93.50 101 LEU A N 1
ATOM 799 C CA . LEU A 1 101 ? 6.130 -3.990 -3.337 1.00 93.50 101 LEU A CA 1
ATOM 800 C C . LEU A 1 101 ? 7.238 -3.265 -4.114 1.00 93.50 101 LEU A C 1
ATOM 802 O O . LEU A 1 101 ? 7.911 -3.869 -4.939 1.00 93.50 101 LEU A O 1
ATOM 806 N N . ARG A 1 102 ? 7.475 -1.981 -3.816 1.00 93.00 102 ARG A N 1
ATOM 807 C CA . ARG A 1 102 ? 8.571 -1.213 -4.422 1.00 93.00 102 ARG A CA 1
ATOM 808 C C . ARG A 1 102 ? 9.934 -1.828 -4.090 1.00 93.00 102 ARG A C 1
ATOM 810 O O . ARG A 1 102 ? 10.786 -1.928 -4.965 1.00 93.00 102 ARG A O 1
ATOM 817 N N . MET A 1 103 ? 10.138 -2.231 -2.836 1.00 92.69 103 MET A N 1
ATOM 818 C CA . MET A 1 103 ? 11.364 -2.898 -2.395 1.00 92.69 103 MET A CA 1
ATOM 819 C C . MET A 1 103 ? 11.522 -4.288 -3.024 1.00 92.69 103 MET A C 1
ATOM 821 O O . MET A 1 103 ? 12.638 -4.682 -3.337 1.00 92.69 103 MET A O 1
ATOM 825 N N . GLU A 1 104 ? 10.431 -5.030 -3.223 1.00 93.25 104 GLU A N 1
ATOM 826 C CA . GLU A 1 104 ? 10.429 -6.314 -3.936 1.00 93.25 104 GLU A CA 1
ATOM 827 C C . GLU A 1 104 ? 10.854 -6.144 -5.402 1.00 93.25 104 GLU A C 1
ATOM 829 O O . GLU A 1 104 ? 11.731 -6.873 -5.875 1.00 93.25 104 GLU A O 1
ATOM 834 N N . ASP A 1 105 ? 10.302 -5.144 -6.094 1.00 89.12 105 ASP A N 1
ATOM 835 C CA . ASP A 1 105 ? 10.703 -4.796 -7.460 1.00 89.12 105 ASP A CA 1
ATOM 836 C C . ASP A 1 105 ? 12.186 -4.389 -7.505 1.00 89.12 105 ASP A C 1
ATOM 838 O O . ASP A 1 105 ? 12.941 -4.875 -8.344 1.00 89.12 105 ASP A O 1
ATOM 842 N N . GLU A 1 106 ? 12.641 -3.558 -6.562 1.00 90.12 106 GLU A N 1
ATOM 843 C CA . GLU A 1 106 ? 14.042 -3.128 -6.465 1.00 90.12 106 GLU A CA 1
ATOM 844 C C . GLU A 1 106 ? 14.994 -4.306 -6.210 1.00 90.12 106 GLU A C 1
ATOM 846 O O . GLU A 1 106 ? 16.014 -4.438 -6.888 1.00 90.12 106 GLU A O 1
ATOM 851 N N . MET A 1 107 ? 14.644 -5.211 -5.291 1.00 92.38 107 MET A N 1
ATOM 852 C CA . MET A 1 107 ? 15.415 -6.435 -5.057 1.00 92.38 107 MET A CA 1
ATOM 853 C C . MET A 1 107 ? 15.465 -7.322 -6.302 1.00 92.38 107 MET A C 1
ATOM 855 O O . MET A 1 107 ? 16.507 -7.910 -6.580 1.00 92.38 107 MET A O 1
ATOM 859 N N . SER A 1 108 ? 14.371 -7.405 -7.060 1.00 89.44 108 SER A N 1
ATOM 860 C CA . SER A 1 108 ? 14.311 -8.191 -8.296 1.00 89.44 108 SER A CA 1
ATOM 861 C C . SER A 1 108 ? 15.223 -7.610 -9.377 1.00 89.44 108 SER A C 1
ATOM 863 O O . SER A 1 108 ? 15.970 -8.356 -10.008 1.00 89.44 108 SER A O 1
ATOM 865 N N . LEU A 1 109 ? 15.226 -6.282 -9.543 1.00 88.94 109 LEU A N 1
ATOM 866 C CA . LEU A 1 109 ? 16.132 -5.586 -10.462 1.00 88.94 109 LEU A CA 1
ATOM 867 C C . LEU A 1 109 ? 17.602 -5.836 -10.098 1.00 88.94 109 LEU A C 1
ATOM 869 O O . LEU A 1 109 ? 18.407 -6.167 -10.968 1.00 88.94 109 LEU A O 1
ATOM 873 N N . LEU A 1 110 ? 17.941 -5.731 -8.808 1.00 90.19 110 LEU A N 1
ATOM 874 C CA . LEU A 1 110 ? 19.299 -5.965 -8.312 1.00 90.19 110 LEU A CA 1
ATOM 875 C C . LEU A 1 110 ? 19.737 -7.424 -8.483 1.00 90.19 110 LEU A C 1
ATOM 877 O O . LEU A 1 110 ? 20.850 -7.678 -8.940 1.00 90.19 110 LEU A O 1
ATOM 881 N N . ALA A 1 111 ? 18.871 -8.381 -8.142 1.00 92.25 111 ALA A N 1
ATOM 882 C CA . ALA A 1 111 ? 19.168 -9.810 -8.236 1.00 92.25 111 ALA A CA 1
ATOM 883 C C . ALA A 1 111 ? 19.372 -10.280 -9.684 1.00 92.25 111 ALA A C 1
ATOM 885 O O . ALA A 1 111 ? 20.138 -11.211 -9.925 1.00 92.25 111 ALA A O 1
ATOM 886 N N . LEU A 1 112 ? 18.696 -9.640 -10.641 1.00 90.00 112 LEU A N 1
ATOM 887 C CA . LEU A 1 112 ? 18.809 -9.940 -12.068 1.00 90.00 112 LEU A CA 1
ATOM 888 C C . LEU A 1 112 ? 19.884 -9.110 -12.784 1.00 90.00 112 LEU A C 1
ATOM 890 O O . LEU A 1 112 ? 20.046 -9.275 -13.991 1.00 90.00 112 LEU A O 1
ATOM 894 N N . HIS A 1 113 ? 20.610 -8.240 -12.070 1.00 88.94 113 HIS A N 1
ATOM 895 C CA . HIS A 1 113 ? 21.561 -7.287 -12.654 1.00 88.94 113 HIS A CA 1
ATOM 896 C C . HIS A 1 113 ? 20.954 -6.479 -13.813 1.00 88.94 113 HIS A C 1
ATOM 898 O O . HIS A 1 113 ? 21.603 -6.261 -14.833 1.00 88.94 113 HIS A O 1
ATOM 904 N N . MET A 1 114 ? 19.690 -6.070 -13.671 1.00 85.62 114 MET A N 1
ATOM 905 C CA . MET A 1 114 ? 18.998 -5.309 -14.707 1.00 85.62 114 MET A CA 1
ATOM 906 C C . MET A 1 114 ? 19.514 -3.875 -14.740 1.00 85.62 114 MET A C 1
ATOM 908 O O . MET A 1 114 ? 19.448 -3.155 -13.742 1.00 85.62 114 MET A O 1
ATOM 912 N N . GLU A 1 115 ? 19.968 -3.441 -15.910 1.00 87.19 115 GLU A N 1
ATOM 913 C CA . GLU A 1 115 ? 20.315 -2.046 -16.133 1.00 87.19 115 GLU A CA 1
ATOM 914 C C . GLU A 1 115 ? 19.034 -1.195 -16.240 1.00 87.19 115 GLU A C 1
ATOM 916 O O . GLU A 1 115 ? 17.957 -1.706 -16.575 1.00 87.19 115 GLU A O 1
ATOM 921 N N . PRO A 1 116 ? 19.103 0.133 -16.024 1.00 83.38 116 PRO A N 1
ATOM 922 C CA . PRO A 1 116 ? 17.946 1.016 -16.194 1.00 83.38 116 PRO A CA 1
ATOM 923 C C . PRO A 1 116 ? 17.275 0.881 -17.570 1.00 83.38 116 PRO A C 1
ATOM 925 O O . PRO A 1 116 ? 16.060 1.045 -17.696 1.00 83.38 116 PRO A O 1
ATOM 928 N N . GLN A 1 117 ? 18.056 0.551 -18.603 1.00 83.94 117 GLN A N 1
ATOM 929 C CA . GLN A 1 117 ? 17.543 0.285 -19.943 1.00 83.94 117 GLN A CA 1
ATOM 930 C C . GLN A 1 117 ? 16.690 -0.989 -20.003 1.00 83.94 117 GLN A C 1
ATOM 932 O O . GLN A 1 117 ? 15.655 -0.980 -20.665 1.00 83.94 117 GLN A O 1
ATOM 937 N N . ASP A 1 118 ? 17.061 -2.045 -19.279 1.00 85.81 118 ASP A N 1
ATOM 938 C CA . ASP A 1 118 ? 16.304 -3.299 -19.234 1.00 85.81 118 ASP A CA 1
ATOM 939 C C . ASP A 1 118 ? 14.961 -3.110 -18.522 1.00 85.81 118 ASP A C 1
ATOM 941 O O . ASP A 1 118 ? 13.937 -3.632 -18.963 1.00 85.81 118 ASP A O 1
ATOM 945 N N . ALA A 1 119 ? 14.928 -2.300 -17.459 1.00 83.19 119 ALA A N 1
ATOM 946 C CA . ALA 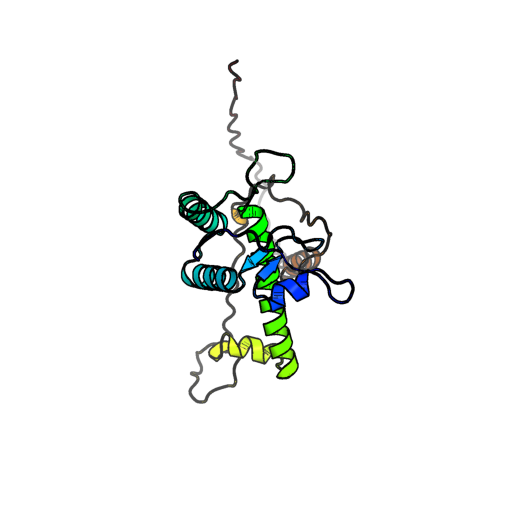A 1 119 ? 13.686 -1.942 -16.770 1.00 83.19 119 ALA A CA 1
ATOM 947 C C . ALA A 1 119 ? 12.721 -1.160 -17.686 1.00 83.19 119 ALA A C 1
ATOM 949 O O . ALA A 1 119 ? 11.512 -1.418 -17.720 1.00 83.19 119 ALA A O 1
ATOM 950 N N . LEU A 1 120 ? 13.256 -0.227 -18.480 1.00 84.50 120 LEU A N 1
ATOM 951 C CA . LEU A 1 120 ? 12.481 0.488 -19.494 1.00 84.50 120 LEU A CA 1
ATOM 952 C C . LEU A 1 120 ? 12.025 -0.446 -20.623 1.00 84.50 120 LEU A C 1
ATOM 954 O O . LEU A 1 120 ? 10.876 -0.354 -21.059 1.00 84.50 120 LEU A O 1
ATOM 958 N N . ALA A 1 121 ? 12.881 -1.372 -21.058 1.00 85.88 121 ALA A N 1
ATOM 959 C CA . ALA A 1 121 ? 12.558 -2.380 -22.064 1.00 85.88 121 ALA A CA 1
ATOM 960 C C . ALA A 1 121 ? 11.463 -3.343 -21.589 1.00 85.88 121 ALA A C 1
ATOM 962 O O . ALA A 1 121 ? 10.602 -3.709 -22.380 1.00 85.88 121 ALA A O 1
ATOM 963 N N . ALA A 1 122 ? 11.427 -3.699 -20.303 1.00 83.81 122 ALA A N 1
ATOM 964 C CA . ALA A 1 122 ? 10.345 -4.498 -19.728 1.00 83.81 122 ALA A CA 1
ATOM 965 C C . ALA A 1 122 ? 8.989 -3.766 -19.766 1.00 83.81 122 ALA A C 1
ATOM 967 O O . ALA A 1 122 ? 7.942 -4.401 -19.883 1.00 83.81 122 ALA A O 1
ATOM 968 N N . THR A 1 123 ? 9.007 -2.429 -19.702 1.00 83.38 123 THR A N 1
ATOM 969 C CA . THR A 1 123 ? 7.799 -1.589 -19.755 1.00 83.38 123 THR A CA 1
ATOM 970 C C . THR A 1 123 ? 7.350 -1.314 -21.193 1.00 83.38 123 THR A C 1
ATOM 972 O O . THR A 1 123 ? 6.174 -1.467 -21.518 1.00 83.38 123 THR A O 1
ATOM 975 N N . CYS A 1 124 ? 8.278 -0.915 -22.068 1.00 82.56 124 CYS A N 1
ATOM 976 C CA . CYS A 1 124 ? 8.050 -0.753 -23.503 1.00 82.56 124 CYS A CA 1
ATOM 977 C C . CYS A 1 124 ? 9.173 -1.447 -24.293 1.00 82.56 124 CYS A C 1
ATOM 979 O O . CYS A 1 124 ? 10.176 -0.803 -24.632 1.00 82.56 124 CYS A O 1
ATOM 981 N N . PRO A 1 125 ? 8.993 -2.730 -24.664 1.00 82.00 125 PRO A N 1
ATOM 982 C CA . PRO A 1 125 ? 9.977 -3.459 -25.461 1.00 82.00 125 PRO A CA 1
ATOM 983 C C . PRO A 1 125 ? 10.238 -2.799 -26.817 1.00 82.00 125 PRO A C 1
ATOM 985 O O . PRO A 1 125 ? 11.370 -2.769 -27.280 1.00 82.00 125 PRO A O 1
ATOM 988 N N . SER A 1 126 ? 9.212 -2.203 -27.430 1.00 77.06 126 SER A N 1
ATOM 989 C CA . SER A 1 126 ? 9.344 -1.503 -28.713 1.00 77.06 126 SER A CA 1
ATOM 990 C C . SER A 1 126 ? 10.192 -0.231 -28.627 1.00 77.06 126 SER A C 1
ATOM 992 O O . SER A 1 126 ? 10.842 0.128 -29.601 1.00 77.06 126 SER A O 1
ATOM 994 N N . CYS A 1 127 ? 10.182 0.457 -27.483 1.00 78.06 127 CYS A N 1
ATOM 995 C CA . CYS A 1 127 ? 10.850 1.747 -27.307 1.00 78.06 127 CYS A CA 1
ATOM 996 C C . CYS A 1 127 ? 12.300 1.599 -26.823 1.00 78.06 127 CYS A C 1
ATOM 998 O O . CYS A 1 127 ? 13.154 2.420 -27.154 1.00 78.06 127 CYS A O 1
ATOM 1000 N N . PHE A 1 128 ? 12.558 0.607 -25.965 1.00 82.12 128 PHE A N 1
ATOM 1001 C CA . PHE A 1 128 ? 13.822 0.479 -25.228 1.00 82.12 128 PHE A CA 1
ATOM 1002 C C . PHE A 1 128 ? 14.444 -0.918 -25.310 1.00 82.12 128 PHE A C 1
ATOM 1004 O O . PHE A 1 128 ? 15.575 -1.101 -24.863 1.00 82.12 128 PHE A O 1
ATOM 1011 N N . GLY A 1 129 ? 13.729 -1.892 -25.877 1.00 82.06 129 GLY A N 1
ATOM 1012 C CA . GLY A 1 129 ? 14.219 -3.249 -26.072 1.00 82.06 129 GLY A CA 1
ATOM 1013 C C . GLY A 1 129 ? 15.182 -3.389 -27.255 1.00 82.06 129 GLY A C 1
ATOM 1014 O O . GLY A 1 129 ? 15.437 -2.434 -27.996 1.00 82.06 129 GLY A O 1
ATOM 1015 N N . PRO A 1 130 ? 15.753 -4.590 -27.441 1.00 81.69 130 PRO A N 1
ATOM 1016 C CA . PRO A 1 130 ? 16.695 -4.855 -28.519 1.00 81.69 130 PRO A CA 1
ATOM 1017 C C . PRO A 1 130 ? 16.045 -4.642 -29.890 1.00 81.69 130 PRO A C 1
ATOM 1019 O O . PRO A 1 130 ? 14.865 -4.931 -30.095 1.00 81.69 130 PRO A O 1
ATOM 1022 N N . LYS A 1 131 ? 16.837 -4.163 -30.858 1.00 77.38 131 LYS A N 1
ATOM 1023 C CA . LYS A 1 131 ? 16.358 -3.932 -32.225 1.00 77.38 131 LYS A CA 1
ATOM 1024 C C . LYS A 1 131 ? 15.920 -5.254 -32.849 1.00 77.38 131 LYS A C 1
ATOM 1026 O O . LYS A 1 131 ? 16.746 -6.127 -33.110 1.00 77.38 131 LYS A O 1
ATOM 1031 N N . VAL A 1 132 ? 14.625 -5.378 -33.113 1.00 76.75 132 VAL A N 1
ATOM 1032 C CA . VAL A 1 132 ? 14.068 -6.519 -33.839 1.00 76.75 132 VAL A CA 1
ATOM 1033 C C . VAL A 1 132 ? 14.180 -6.295 -35.353 1.00 76.75 132 VAL A C 1
ATOM 1035 O O . VAL A 1 132 ? 13.974 -5.173 -35.830 1.00 76.75 132 VAL A O 1
ATOM 1038 N N . PRO A 1 133 ? 14.514 -7.332 -36.140 1.00 77.25 133 PRO A N 1
ATOM 1039 C CA . PRO A 1 133 ? 14.489 -7.233 -37.594 1.00 77.25 133 PRO A CA 1
ATOM 1040 C C . PRO A 1 133 ? 13.050 -6.994 -38.078 1.00 77.25 133 PRO A C 1
ATOM 1042 O O . PRO A 1 133 ? 12.124 -7.662 -37.629 1.00 77.25 133 PRO A O 1
ATOM 1045 N N . GLY A 1 134 ? 12.864 -6.039 -38.996 1.00 76.50 134 GLY A N 1
ATOM 1046 C CA . GLY A 1 134 ? 11.548 -5.673 -39.546 1.00 76.50 134 GLY A CA 1
ATOM 1047 C C . GLY A 1 134 ? 11.064 -4.257 -39.214 1.00 76.50 134 GLY A C 1
ATOM 1048 O O . GLY A 1 134 ? 10.005 -3.860 -39.695 1.00 76.50 134 GLY A O 1
ATOM 1049 N N . LYS A 1 135 ? 11.840 -3.481 -38.446 1.00 74.25 135 LYS A N 1
ATOM 1050 C CA . LYS A 1 135 ? 11.568 -2.060 -38.204 1.00 74.25 135 LYS A CA 1
ATOM 1051 C C . LYS A 1 135 ? 11.589 -1.264 -39.517 1.00 74.25 135 LYS A C 1
ATOM 1053 O O . LYS A 1 135 ? 12.538 -1.381 -40.296 1.00 74.25 135 LYS A O 1
ATOM 1058 N N . ARG A 1 136 ? 10.556 -0.452 -39.763 1.00 78.56 136 ARG A N 1
ATOM 1059 C CA . ARG A 1 136 ? 10.503 0.417 -40.950 1.00 78.56 136 ARG A CA 1
ATOM 1060 C C . ARG A 1 136 ? 11.401 1.642 -40.765 1.00 78.56 136 ARG A C 1
ATOM 1062 O O . ARG A 1 136 ? 11.630 2.086 -39.644 1.00 78.56 136 ARG A O 1
ATOM 1069 N N . ALA A 1 137 ? 11.908 2.198 -41.865 1.00 77.69 137 ALA A N 1
ATOM 1070 C CA . ALA A 1 137 ? 12.822 3.344 -41.818 1.00 77.69 137 ALA A CA 1
ATOM 1071 C C . ALA A 1 137 ? 12.172 4.630 -41.261 1.00 77.69 137 ALA A C 1
ATOM 1073 O O . ALA A 1 137 ? 12.882 5.510 -40.787 1.00 77.69 137 ALA A O 1
ATOM 1074 N N . ASP A 1 138 ? 10.843 4.736 -41.318 1.00 83.31 138 ASP A N 1
ATOM 1075 C CA . ASP A 1 138 ? 10.037 5.860 -40.829 1.00 83.31 138 ASP A CA 1
ATOM 1076 C C . ASP A 1 138 ? 9.592 5.717 -39.362 1.00 83.31 138 ASP A C 1
ATOM 1078 O O . ASP A 1 138 ? 9.022 6.647 -38.793 1.00 83.31 138 ASP A O 1
ATOM 1082 N N . GLU A 1 139 ? 9.849 4.571 -38.728 1.00 75.19 139 GLU A N 1
ATOM 1083 C CA . GLU A 1 139 ? 9.397 4.291 -37.366 1.00 75.19 139 GLU A CA 1
ATOM 1084 C C . GLU A 1 139 ? 10.372 4.868 -36.313 1.00 75.19 139 GLU A C 1
ATOM 1086 O O . GLU A 1 139 ? 11.582 4.623 -36.387 1.00 75.19 139 GLU A O 1
ATOM 1091 N N . PRO A 1 140 ? 9.891 5.613 -35.297 1.00 73.06 140 PRO A N 1
ATOM 1092 C CA . PRO A 1 140 ? 10.756 6.234 -34.292 1.00 73.06 140 PRO A CA 1
ATOM 1093 C C . PRO A 1 140 ? 11.528 5.196 -33.460 1.00 73.06 140 PRO A C 1
ATOM 1095 O O . PRO A 1 140 ? 11.031 4.112 -33.170 1.00 73.06 140 PRO A O 1
ATOM 1098 N N . ASP A 1 141 ? 12.776 5.500 -33.081 1.00 69.88 141 ASP A N 1
ATOM 1099 C CA . ASP A 1 141 ? 13.582 4.646 -32.182 1.00 69.88 141 ASP A CA 1
ATOM 1100 C C . ASP A 1 141 ? 13.103 4.689 -30.736 1.00 69.88 141 ASP A C 1
ATOM 1102 O O . ASP A 1 141 ? 13.136 3.670 -30.054 1.00 69.88 141 ASP A O 1
ATOM 1106 N N . HIS A 1 142 ? 12.609 5.840 -30.286 1.00 69.25 142 HIS A N 1
ATOM 1107 C CA . HIS A 1 142 ? 12.138 6.022 -28.922 1.00 69.25 142 HIS A CA 1
ATOM 1108 C C . HIS A 1 142 ? 10.855 6.847 -28.929 1.00 69.25 142 HIS A C 1
ATOM 1110 O O . HIS A 1 142 ? 10.781 7.894 -29.572 1.00 69.25 142 HIS A O 1
ATOM 1116 N N . ILE A 1 143 ? 9.853 6.388 -28.181 1.00 72.25 143 ILE A N 1
ATOM 1117 C CA . ILE A 1 143 ? 8.619 7.131 -27.931 1.00 72.25 143 ILE A CA 1
ATOM 1118 C C . ILE A 1 143 ? 8.624 7.500 -26.452 1.00 72.25 143 ILE A C 1
ATOM 1120 O O . ILE A 1 143 ? 8.563 6.629 -25.587 1.00 72.25 143 ILE A O 1
ATOM 1124 N N . ILE A 1 144 ? 8.737 8.795 -26.159 1.00 69.44 144 ILE A N 1
ATOM 1125 C CA . ILE A 1 144 ? 8.766 9.309 -24.789 1.00 69.44 144 ILE A CA 1
ATOM 1126 C C . ILE A 1 144 ? 7.412 9.954 -24.499 1.00 69.44 144 ILE A C 1
ATOM 1128 O O . ILE A 1 144 ? 7.105 11.031 -25.007 1.00 69.44 144 ILE A O 1
ATOM 1132 N N . CYS A 1 145 ? 6.607 9.297 -23.667 1.00 68.62 145 CYS A N 1
ATOM 1133 C CA . CYS A 1 145 ? 5.348 9.846 -23.175 1.00 68.62 145 CYS A CA 1
ATOM 1134 C C . CYS A 1 145 ? 5.606 10.588 -21.860 1.00 68.62 145 CYS A C 1
ATOM 1136 O O . CYS A 1 145 ? 5.840 9.965 -20.826 1.00 68.62 145 CYS A O 1
ATOM 1138 N N . LEU A 1 146 ? 5.574 11.919 -21.896 1.00 66.69 146 LEU A N 1
ATOM 1139 C CA . LEU A 1 146 ? 5.639 12.748 -20.695 1.00 66.69 146 LEU A CA 1
ATOM 1140 C C . LEU A 1 146 ? 4.213 13.004 -20.206 1.00 66.69 146 LEU A C 1
ATOM 1142 O O . LEU A 1 146 ? 3.466 13.739 -20.851 1.00 66.69 146 LEU A O 1
ATOM 1146 N N . ASP A 1 147 ? 3.833 12.405 -19.077 1.00 67.88 147 ASP A N 1
ATOM 1147 C CA . ASP A 1 147 ? 2.579 12.772 -18.420 1.00 67.88 147 ASP A CA 1
ATOM 1148 C C . ASP A 1 147 ? 2.730 14.166 -17.799 1.00 67.88 147 ASP A C 1
ATOM 1150 O O . ASP A 1 147 ? 3.629 14.430 -16.991 1.00 67.88 147 ASP A O 1
ATOM 1154 N N . ALA A 1 148 ? 1.869 15.090 -18.215 1.00 55.22 148 ALA A N 1
ATOM 1155 C CA . ALA A 1 148 ? 1.851 16.424 -17.655 1.00 55.22 148 ALA A CA 1
ATOM 1156 C C . ALA A 1 148 ? 1.173 16.350 -16.287 1.00 55.22 148 ALA A C 1
ATOM 1158 O O . ALA A 1 148 ? -0.028 16.119 -16.183 1.00 55.22 148 ALA A O 1
ATOM 1159 N N . ASN A 1 149 ? 1.920 16.615 -15.215 1.00 61.72 149 ASN A N 1
ATOM 1160 C CA . ASN A 1 149 ? 1.309 16.839 -13.910 1.00 61.72 149 ASN A CA 1
ATOM 1161 C C . ASN A 1 149 ? 0.379 18.061 -14.023 1.00 61.72 149 ASN A C 1
ATOM 1163 O O . ASN A 1 149 ? 0.853 19.199 -14.078 1.00 61.72 149 ASN A O 1
ATOM 1167 N N . PHE A 1 150 ? -0.937 17.834 -14.105 1.00 55.91 150 PHE A N 1
ATOM 1168 C CA . PHE A 1 150 ? -1.972 18.857 -14.304 1.00 55.91 150 PHE A CA 1
ATOM 1169 C C . PHE A 1 150 ? -2.163 19.754 -13.065 1.00 55.91 150 PHE A C 1
ATOM 1171 O O . PHE A 1 150 ? -3.268 19.950 -12.561 1.00 55.91 150 PHE A O 1
ATOM 1178 N N . GLN A 1 151 ? -1.086 20.374 -12.580 1.00 57.91 151 GLN A N 1
ATOM 1179 C CA . GLN A 1 151 ? -1.131 21.417 -11.554 1.00 57.91 151 GLN A CA 1
ATOM 1180 C C . GLN A 1 151 ? -1.630 22.760 -12.097 1.00 57.91 151 GLN A C 1
ATOM 1182 O O . GLN A 1 151 ? -1.846 23.682 -11.318 1.00 57.91 151 GLN A O 1
ATOM 1187 N N . GLN A 1 152 ? -1.877 22.861 -13.406 1.00 56.72 152 GLN A N 1
ATOM 1188 C CA . GLN A 1 152 ? -2.392 24.056 -14.087 1.00 56.72 152 GLN A CA 1
ATOM 1189 C C . GLN A 1 152 ? -3.689 24.596 -13.454 1.00 56.72 152 GLN A C 1
ATOM 1191 O O . GLN A 1 152 ? -3.955 25.789 -13.524 1.00 56.72 152 GLN A O 1
ATOM 1196 N N . ARG A 1 153 ? -4.494 23.727 -12.821 1.00 53.88 153 ARG A N 1
ATOM 1197 C CA . ARG A 1 153 ? -5.750 24.098 -12.142 1.00 53.88 153 ARG A CA 1
ATOM 1198 C C . ARG A 1 153 ? -5.617 24.304 -10.630 1.00 53.88 153 ARG A C 1
ATOM 1200 O O . ARG A 1 153 ? -6.621 24.530 -9.958 1.00 53.88 153 ARG A O 1
ATOM 1207 N N . ARG A 1 154 ? -4.415 24.197 -10.058 1.00 61.03 154 ARG A N 1
ATOM 1208 C CA . ARG A 1 154 ? -4.215 24.390 -8.619 1.00 61.03 154 ARG A CA 1
ATOM 1209 C C . ARG A 1 154 ? -4.097 25.889 -8.337 1.00 61.03 154 ARG A C 1
ATOM 1211 O O . ARG A 1 154 ? -3.251 26.563 -8.912 1.00 61.03 154 ARG A O 1
ATOM 1218 N N . HIS A 1 155 ? -4.940 26.411 -7.447 1.00 53.94 155 HIS A N 1
ATOM 1219 C CA . HIS A 1 155 ? -4.828 27.796 -6.978 1.00 53.94 155 HIS A CA 1
ATOM 1220 C C . HIS A 1 155 ? -3.412 28.062 -6.433 1.00 53.94 155 HIS A C 1
ATOM 1222 O O . HIS A 1 155 ? -2.913 27.268 -5.639 1.00 53.94 155 HIS A O 1
ATOM 1228 N N . LEU A 1 156 ? -2.805 29.203 -6.785 1.00 57.25 156 LEU A N 1
ATOM 1229 C CA . LEU A 1 156 ? -1.510 29.675 -6.251 1.00 57.25 156 LEU A CA 1
ATOM 1230 C C . LEU A 1 156 ? -1.475 29.729 -4.710 1.00 57.25 156 LEU A C 1
ATOM 1232 O O . LEU A 1 156 ? -0.447 29.491 -4.092 1.00 57.25 156 LEU A O 1
ATOM 1236 N N . ALA A 1 157 ? -2.613 29.972 -4.055 1.00 57.91 157 ALA A N 1
ATOM 1237 C CA . ALA A 1 157 ? -2.712 29.919 -2.592 1.00 57.91 157 ALA A CA 1
ATOM 1238 C C . ALA A 1 157 ? -2.680 28.482 -2.021 1.00 57.91 157 ALA A C 1
ATOM 1240 O O . ALA A 1 157 ? -2.407 28.286 -0.841 1.00 57.91 157 ALA A O 1
ATOM 1241 N N . ALA A 1 158 ? -2.956 27.474 -2.854 1.00 52.06 158 ALA A N 1
ATOM 1242 C CA . ALA A 1 158 ? -2.914 26.049 -2.527 1.00 52.06 158 ALA A CA 1
ATOM 1243 C C . ALA A 1 158 ? -1.652 25.347 -3.066 1.00 52.06 158 ALA A C 1
ATOM 1245 O O . ALA A 1 158 ? -1.474 24.143 -2.837 1.00 52.06 158 ALA A O 1
ATOM 1246 N N . SER A 1 159 ? -0.773 26.070 -3.776 1.00 56.12 159 SER A N 1
ATOM 1247 C CA . SER A 1 159 ? 0.605 25.640 -3.995 1.00 56.12 159 SER A CA 1
ATOM 1248 C C . SER A 1 159 ? 1.375 25.889 -2.706 1.00 56.12 159 SER A C 1
ATOM 1250 O O . SER A 1 159 ? 1.988 26.934 -2.504 1.00 56.12 159 SER A O 1
ATOM 1252 N N . ALA A 1 160 ? 1.304 24.932 -1.787 1.00 53.44 160 ALA A N 1
ATOM 1253 C CA . ALA A 1 160 ? 2.274 24.899 -0.713 1.00 53.44 160 ALA A CA 1
ATOM 1254 C C . ALA A 1 160 ? 3.663 24.737 -1.353 1.00 53.44 160 ALA A C 1
ATOM 1256 O O . ALA A 1 160 ? 3.848 23.841 -2.182 1.00 53.44 160 ALA A O 1
ATOM 1257 N N . LEU A 1 161 ? 4.643 25.561 -0.948 1.00 52.94 161 LEU A N 1
ATOM 1258 C CA . LEU A 1 161 ? 6.040 25.112 -0.955 1.00 52.94 161 LEU A CA 1
ATOM 1259 C C . LEU A 1 161 ? 6.014 23.697 -0.382 1.00 52.94 161 LEU A C 1
ATOM 1261 O O . LEU A 1 161 ? 5.381 23.523 0.658 1.00 52.94 161 LEU A O 1
ATOM 1265 N N . TRP A 1 162 ? 6.599 22.719 -1.073 1.00 50.25 162 TRP A N 1
ATOM 1266 C CA . TRP A 1 162 ? 6.599 21.307 -0.679 1.00 50.25 162 TRP A CA 1
ATOM 1267 C C . TRP A 1 162 ? 6.833 21.208 0.844 1.00 50.25 162 TRP A C 1
ATOM 1269 O O . TRP A 1 162 ? 7.951 21.366 1.323 1.00 50.25 162 TRP A O 1
ATOM 1279 N N . ARG A 1 163 ? 5.757 21.033 1.626 1.00 49.91 163 ARG A N 1
ATOM 1280 C CA . ARG A 1 163 ? 5.809 20.867 3.082 1.00 49.91 163 ARG A CA 1
ATOM 1281 C C . ARG A 1 163 ? 5.755 19.380 3.360 1.00 49.91 163 ARG A C 1
ATOM 1283 O O . ARG A 1 163 ? 4.709 18.834 3.692 1.00 49.91 163 ARG A O 1
ATOM 1290 N N . GLY A 1 164 ? 6.865 18.709 3.099 1.00 48.12 164 GLY A N 1
ATOM 1291 C CA . GLY A 1 164 ? 7.082 17.389 3.651 1.00 48.12 164 GLY A CA 1
ATOM 1292 C C . GLY A 1 164 ? 7.535 17.642 5.065 1.00 48.12 164 GLY A C 1
ATOM 1293 O O . GLY A 1 164 ? 8.522 18.352 5.239 1.00 48.12 164 GLY A O 1
ATOM 1294 N N . ASP A 1 165 ? 6.839 17.090 6.056 1.00 44.59 165 ASP A N 1
ATOM 1295 C CA . ASP A 1 165 ? 7.248 17.164 7.468 1.00 44.59 165 ASP A CA 1
ATOM 1296 C C . ASP A 1 165 ? 8.702 16.690 7.694 1.00 44.59 165 ASP A C 1
ATOM 1298 O O . ASP A 1 165 ? 9.281 16.933 8.746 1.00 44.59 165 ASP A O 1
ATOM 1302 N N . THR A 1 166 ? 9.321 16.045 6.699 1.00 54.00 166 THR A N 1
ATOM 1303 C CA . THR A 1 166 ? 10.695 15.537 6.714 1.00 54.00 166 THR A CA 1
ATOM 1304 C C . THR A 1 166 ? 11.684 16.322 5.843 1.00 54.00 166 THR A C 1
ATOM 1306 O O . THR A 1 166 ? 12.879 16.056 5.917 1.00 54.00 166 THR A O 1
ATOM 1309 N N . GLY A 1 167 ? 11.236 17.253 4.988 1.00 57.97 167 GLY A N 1
ATOM 1310 C CA . GLY A 1 167 ? 12.107 17.967 4.037 1.00 57.97 167 GLY A CA 1
ATOM 1311 C C . GLY A 1 167 ? 12.781 17.088 2.966 1.00 57.97 167 GLY A C 1
ATOM 1312 O O . GLY A 1 167 ? 13.575 17.594 2.175 1.00 57.97 167 GLY A O 1
ATOM 1313 N N . VAL A 1 168 ? 12.473 15.788 2.913 1.00 58.53 168 VAL A N 1
ATOM 1314 C CA . VAL A 1 168 ? 13.044 14.844 1.943 1.00 58.53 168 VAL A CA 1
ATOM 1315 C C . VAL A 1 168 ? 12.188 14.842 0.680 1.00 58.53 168 VAL A C 1
ATOM 1317 O O . VAL A 1 168 ? 11.012 14.481 0.717 1.00 58.53 168 VAL A O 1
ATOM 1320 N N . LEU A 1 169 ? 12.777 15.241 -0.448 1.00 59.59 169 LEU A N 1
ATOM 1321 C CA . LEU A 1 169 ? 12.151 15.107 -1.760 1.00 59.59 169 LEU A CA 1
ATOM 1322 C C . LEU A 1 169 ? 12.166 13.622 -2.163 1.00 59.59 169 LEU A C 1
ATOM 1324 O O . LEU A 1 169 ? 13.254 13.047 -2.238 1.00 59.59 169 LEU A O 1
ATOM 1328 N N . PRO A 1 170 ? 11.013 12.987 -2.440 1.00 64.62 170 PRO A N 1
ATOM 1329 C CA . PRO A 1 170 ? 11.013 11.625 -2.959 1.00 64.62 170 PRO A CA 1
ATOM 1330 C C . PRO A 1 170 ? 11.774 11.571 -4.286 1.00 64.62 170 PRO A C 1
ATOM 1332 O O . PRO A 1 170 ? 11.598 12.457 -5.123 1.00 64.62 170 PRO A O 1
ATOM 1335 N N . SER A 1 171 ? 12.566 10.520 -4.501 1.00 64.06 171 SER A N 1
ATOM 1336 C CA . SER A 1 171 ? 13.409 10.342 -5.699 1.00 64.06 171 SER A CA 1
ATOM 1337 C C . SER A 1 171 ? 12.632 10.370 -7.020 1.00 64.06 171 SER A C 1
ATOM 1339 O O . SER A 1 171 ? 13.202 10.663 -8.066 1.00 64.06 171 SER A O 1
ATOM 1341 N N . LEU A 1 172 ? 11.324 10.110 -6.967 1.00 60.91 172 LEU A N 1
ATOM 1342 C CA . LEU A 1 172 ? 10.421 10.184 -8.112 1.00 60.91 172 LEU A CA 1
ATOM 1343 C C . LEU A 1 172 ? 10.213 11.620 -8.633 1.00 60.91 172 LEU A C 1
ATOM 1345 O O . LEU A 1 172 ? 9.882 11.807 -9.801 1.00 60.91 172 LEU A O 1
ATOM 1349 N N . PHE A 1 173 ? 10.377 12.642 -7.787 1.00 63.06 173 PHE A N 1
ATOM 1350 C CA . PHE A 1 173 ? 10.175 14.038 -8.171 1.00 63.06 173 PHE A CA 1
ATOM 1351 C C . PHE A 1 173 ? 11.503 14.721 -8.498 1.00 63.06 173 PHE A C 1
ATOM 1353 O O . PHE A 1 173 ? 12.482 14.607 -7.765 1.00 63.06 173 PHE A O 1
ATOM 1360 N N . MET A 1 174 ? 11.519 15.518 -9.569 1.00 66.56 174 MET A N 1
ATOM 1361 C CA . MET A 1 174 ? 12.665 16.378 -9.866 1.00 66.56 174 MET A CA 1
ATOM 1362 C C . MET A 1 174 ? 12.764 17.522 -8.856 1.00 66.56 174 MET A C 1
ATOM 1364 O O . MET A 1 174 ? 11.753 18.105 -8.453 1.00 66.56 174 MET A O 1
ATOM 1368 N N . SER A 1 175 ? 13.994 17.885 -8.484 1.00 71.50 175 SER A N 1
ATOM 1369 C CA . SER A 1 175 ? 14.210 19.026 -7.597 1.00 71.50 175 SER A CA 1
ATOM 1370 C C . SER A 1 175 ? 13.794 20.340 -8.275 1.00 71.50 175 SER A C 1
ATOM 1372 O O . SER A 1 175 ? 13.983 20.490 -9.490 1.00 71.50 175 SER A O 1
ATOM 1374 N N . PRO A 1 176 ? 13.298 21.336 -7.515 1.00 70.81 176 PRO A N 1
ATOM 1375 C CA . PRO A 1 176 ? 12.992 22.653 -8.070 1.00 70.81 176 PRO A CA 1
ATOM 1376 C C . PRO A 1 176 ? 14.189 23.295 -8.791 1.00 70.81 176 PRO A C 1
ATOM 1378 O O . PRO A 1 176 ? 14.017 23.930 -9.828 1.00 70.81 176 PRO A O 1
ATOM 1381 N N . ALA A 1 177 ? 15.413 23.079 -8.296 1.00 72.38 177 ALA A N 1
ATOM 1382 C CA . ALA A 1 177 ? 16.638 23.583 -8.917 1.00 72.38 177 ALA A CA 1
ATOM 1383 C C . ALA A 1 177 ? 16.902 22.949 -10.296 1.00 72.38 177 ALA A C 1
ATOM 1385 O O . ALA A 1 177 ? 17.269 23.641 -11.250 1.00 72.38 177 ALA A O 1
ATOM 1386 N N . THR A 1 178 ? 16.660 21.641 -10.427 1.00 77.81 178 THR A N 1
ATOM 1387 C CA . THR A 1 178 ? 16.776 20.917 -11.701 1.00 77.81 178 THR A CA 1
ATOM 1388 C C . THR A 1 178 ? 15.757 21.441 -12.713 1.00 77.81 178 THR A C 1
ATOM 1390 O O . THR A 1 178 ? 16.121 21.744 -13.849 1.00 77.81 178 THR A O 1
ATOM 1393 N N . VAL A 1 179 ? 14.505 21.640 -12.282 1.00 77.69 179 VAL A N 1
ATOM 1394 C CA . VAL A 1 179 ? 13.428 22.186 -13.126 1.00 77.69 179 VAL A CA 1
ATOM 1395 C C . VAL A 1 179 ? 13.776 23.590 -13.632 1.00 77.69 179 VAL A C 1
ATOM 1397 O O . VAL A 1 179 ? 13.642 23.864 -14.822 1.00 77.69 179 VAL A O 1
ATOM 1400 N N . MET A 1 180 ? 14.270 24.474 -12.760 1.00 74.56 180 MET A N 1
ATOM 1401 C CA . MET A 1 180 ? 14.647 25.843 -13.142 1.00 74.56 180 MET A CA 1
ATOM 1402 C C . MET A 1 180 ? 15.822 25.869 -14.122 1.00 74.56 180 MET A C 1
ATOM 1404 O O . MET A 1 180 ? 15.833 26.655 -15.065 1.00 74.56 180 MET A O 1
ATOM 1408 N N . THR A 1 181 ? 16.782 24.959 -13.953 1.00 81.19 181 THR A N 1
ATOM 1409 C CA . THR A 1 181 ? 17.899 24.805 -14.893 1.00 81.19 181 THR A CA 1
ATOM 1410 C C . THR A 1 181 ? 17.402 24.426 -16.288 1.00 81.19 181 THR A C 1
ATOM 1412 O O . THR A 1 181 ? 17.883 24.957 -17.286 1.00 81.19 181 THR A O 1
ATOM 1415 N N . TRP A 1 182 ? 16.432 23.514 -16.371 1.00 76.88 182 TRP A N 1
ATOM 1416 C CA . TRP A 1 182 ? 15.845 23.094 -17.644 1.00 76.88 182 TRP A CA 1
ATOM 1417 C C . TRP A 1 182 ? 15.005 24.200 -18.271 1.00 76.88 182 TRP A C 1
ATOM 1419 O O . TRP A 1 182 ? 15.107 24.416 -19.475 1.00 76.88 182 TRP A O 1
ATOM 1429 N N . LYS A 1 183 ? 14.255 24.953 -17.459 1.00 76.19 183 LYS A N 1
ATOM 1430 C CA . LYS A 1 183 ? 13.524 26.136 -17.917 1.00 76.19 183 LYS A CA 1
ATOM 1431 C C . LYS A 1 183 ? 14.462 27.133 -18.601 1.00 76.19 183 LYS A C 1
ATOM 1433 O O . LYS A 1 183 ? 14.213 27.499 -19.740 1.00 76.19 183 LYS A O 1
ATOM 1438 N N . ASN A 1 184 ? 15.579 27.478 -17.964 1.00 78.38 184 ASN A N 1
ATOM 1439 C CA . ASN A 1 184 ? 16.550 28.422 -18.528 1.00 78.38 184 ASN A CA 1
ATOM 1440 C C . ASN A 1 184 ? 17.209 27.909 -19.819 1.00 78.38 184 ASN A C 1
ATOM 1442 O O . ASN A 1 184 ? 17.582 28.702 -20.675 1.00 78.38 184 ASN A O 1
ATOM 1446 N N . LYS A 1 185 ? 17.369 26.587 -19.968 1.00 78.00 185 LYS A N 1
ATOM 1447 C CA . LYS A 1 185 ? 17.904 25.970 -21.194 1.00 78.00 185 LYS A CA 1
ATOM 1448 C C . LYS A 1 185 ? 16.891 25.925 -22.340 1.00 78.00 185 LYS A C 1
ATOM 1450 O O . LYS A 1 185 ? 17.301 25.861 -23.493 1.00 78.00 185 LYS A O 1
ATOM 1455 N N . LEU A 1 186 ? 15.599 25.896 -22.018 1.00 73.31 186 LEU A N 1
ATOM 1456 C CA . LEU A 1 186 ? 14.494 25.813 -22.977 1.00 73.31 186 LEU A CA 1
ATOM 1457 C C . LEU A 1 186 ? 13.916 27.185 -23.340 1.00 73.31 186 LEU A C 1
ATOM 1459 O O . LEU A 1 186 ? 13.178 27.282 -24.319 1.00 73.31 186 LEU A O 1
ATOM 1463 N N . GLU A 1 187 ? 14.224 28.237 -22.575 1.00 67.50 187 GLU A N 1
ATOM 1464 C CA . GLU A 1 187 ? 13.868 29.602 -22.954 1.00 67.50 187 GLU A CA 1
ATOM 1465 C C . GLU A 1 187 ? 14.580 29.958 -24.270 1.00 67.50 187 GLU A C 1
ATOM 1467 O O . GLU A 1 187 ? 15.809 29.861 -24.356 1.00 67.50 187 GLU A O 1
ATOM 1472 N N . PRO A 1 188 ? 13.830 30.326 -25.328 1.00 60.41 188 PRO A N 1
ATOM 1473 C CA . PRO A 1 188 ? 14.435 30.647 -26.607 1.00 60.41 188 PRO A CA 1
ATOM 1474 C C . PRO A 1 188 ? 15.380 31.829 -26.415 1.00 60.41 188 PRO A C 1
ATOM 1476 O O . PRO A 1 188 ? 14.998 32.865 -25.869 1.00 60.41 188 PRO A O 1
ATOM 1479 N N . THR A 1 189 ? 16.625 31.678 -26.873 1.00 52.72 189 THR A N 1
ATOM 1480 C CA . THR A 1 189 ? 17.573 32.788 -26.940 1.00 52.72 189 THR A CA 1
ATOM 1481 C C . THR A 1 189 ? 16.915 33.868 -27.782 1.00 52.72 189 THR A C 1
ATOM 1483 O O . THR A 1 189 ? 16.668 33.647 -28.967 1.00 52.72 189 THR A O 1
ATOM 1486 N N . ALA A 1 190 ? 16.561 34.998 -27.167 1.00 49.28 190 ALA A N 1
ATOM 1487 C CA . ALA A 1 190 ? 15.961 36.117 -27.871 1.00 49.28 190 ALA A CA 1
ATOM 1488 C C . ALA A 1 190 ? 16.890 36.506 -29.028 1.00 49.28 190 ALA A C 1
ATOM 1490 O O . ALA A 1 190 ? 17.948 37.103 -28.822 1.00 49.28 190 ALA A O 1
ATOM 1491 N N . GLN A 1 191 ? 16.524 36.115 -30.248 1.00 44.12 191 GLN A N 1
ATOM 1492 C CA . GLN A 1 191 ? 17.193 36.592 -31.441 1.00 44.12 191 GLN A CA 1
ATOM 1493 C C . GLN A 1 191 ? 16.902 38.085 -31.520 1.00 44.12 191 GLN A C 1
ATOM 1495 O O . GLN A 1 191 ? 15.769 38.515 -31.727 1.00 44.12 191 GLN A O 1
ATOM 1500 N N . SER A 1 192 ? 17.947 38.872 -31.294 1.00 43.28 192 SER A N 1
ATOM 1501 C CA . SER A 1 192 ? 17.981 40.299 -31.569 1.00 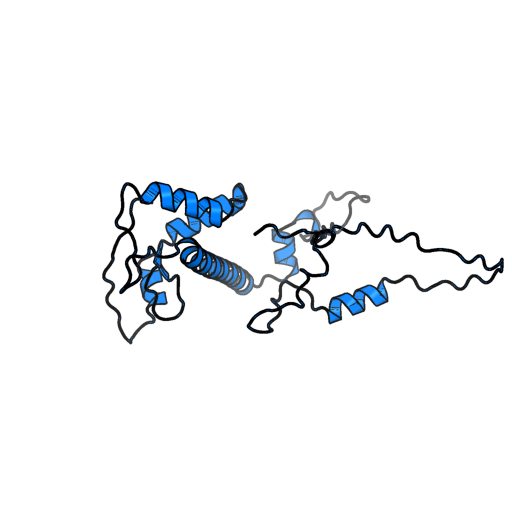43.28 192 SER A CA 1
ATOM 1502 C C . SER A 1 192 ? 17.676 40.519 -33.055 1.00 43.28 192 SER A C 1
ATOM 1504 O O . SER A 1 192 ? 18.575 40.487 -33.895 1.00 43.28 192 SER A O 1
ATOM 1506 N N . THR A 1 193 ? 16.417 40.781 -33.389 1.00 32.69 193 THR A N 1
ATOM 1507 C CA . THR A 1 193 ? 16.063 41.485 -34.621 1.00 32.69 193 THR A CA 1
ATOM 1508 C C . THR A 1 193 ? 15.756 42.932 -34.268 1.00 32.69 193 THR A C 1
ATOM 1510 O O . THR A 1 193 ? 14.661 43.273 -33.827 1.00 32.69 193 THR A O 1
ATOM 1513 N N . ASN A 1 194 ? 16.758 43.788 -34.464 1.00 39.03 194 ASN A N 1
ATOM 1514 C CA . ASN A 1 194 ? 16.559 45.224 -34.584 1.00 39.03 194 ASN A CA 1
ATOM 1515 C C . ASN A 1 194 ? 15.719 45.503 -35.834 1.00 39.03 194 ASN A C 1
ATOM 1517 O O . ASN A 1 194 ? 16.179 45.273 -36.948 1.00 39.03 194 ASN A O 1
ATOM 1521 N N . THR A 1 195 ? 14.516 46.040 -35.663 1.00 31.08 195 THR A N 1
ATOM 1522 C CA . THR A 1 195 ? 13.915 47.024 -36.580 1.00 31.08 195 THR A CA 1
ATOM 1523 C C . THR A 1 195 ? 12.754 47.701 -35.858 1.00 31.08 195 THR A C 1
ATOM 1525 O O . THR A 1 195 ? 11.866 47.053 -35.313 1.00 31.08 195 THR A O 1
ATOM 1528 N N . GLY A 1 196 ? 12.838 49.026 -35.753 1.00 36.44 196 GLY A N 1
ATOM 1529 C CA . GLY A 1 196 ? 11.965 49.826 -34.907 1.00 36.44 196 GLY A CA 1
ATOM 1530 C C . GLY A 1 196 ? 10.551 50.000 -35.452 1.00 36.44 196 GLY A C 1
ATOM 1531 O O . GLY A 1 196 ? 10.359 50.190 -36.646 1.00 36.44 196 GLY A O 1
ATOM 1532 N N . ALA A 1 197 ? 9.583 50.046 -34.535 1.00 29.80 197 ALA A N 1
ATOM 1533 C CA . ALA A 1 197 ? 8.383 50.868 -34.651 1.00 29.80 197 ALA A CA 1
ATOM 1534 C C . ALA A 1 197 ? 7.685 51.002 -33.283 1.00 29.80 197 ALA A C 1
ATOM 1536 O O . ALA A 1 197 ? 7.212 50.033 -32.707 1.00 29.80 197 ALA A O 1
ATOM 1537 N N . SER A 1 198 ? 7.646 52.249 -32.809 1.00 27.31 198 SER A N 1
ATOM 1538 C CA . SER A 1 198 ? 6.652 52.914 -31.954 1.00 27.31 198 SER A CA 1
ATOM 1539 C C . SER A 1 198 ? 6.064 52.221 -30.709 1.00 27.31 198 SER A C 1
ATOM 1541 O O . SER A 1 198 ? 5.279 51.279 -30.774 1.00 27.31 198 SER A O 1
ATOM 1543 N N . LYS A 1 199 ? 6.328 52.854 -29.556 1.00 38.91 199 LYS A N 1
ATOM 1544 C CA . LYS A 1 199 ? 5.571 52.719 -28.304 1.00 38.91 199 LYS A CA 1
ATOM 1545 C C . LYS A 1 199 ? 4.074 52.963 -28.545 1.00 38.91 199 LYS A C 1
ATOM 1547 O O . LYS A 1 199 ? 3.696 54.040 -29.000 1.00 38.91 199 LYS A O 1
ATOM 1552 N N . LYS A 1 200 ? 3.225 52.034 -28.101 1.00 29.88 200 LYS A N 1
ATOM 1553 C CA . LYS A 1 200 ? 1.863 52.346 -27.647 1.00 29.88 200 LYS A CA 1
ATOM 1554 C C . LYS A 1 200 ? 1.631 51.702 -26.286 1.00 29.88 200 LYS A C 1
ATOM 1556 O O . LYS A 1 200 ? 1.733 50.492 -26.129 1.00 29.88 200 LYS A O 1
ATOM 1561 N N . SER A 1 201 ? 1.396 52.561 -25.306 1.00 36.03 201 SER A N 1
ATOM 1562 C CA . SER A 1 201 ? 0.957 52.244 -23.955 1.00 36.03 201 SER A CA 1
ATOM 1563 C C . SER A 1 201 ? -0.565 52.064 -23.896 1.00 36.03 201 SER A C 1
ATOM 1565 O O . SER A 1 201 ? -1.276 52.714 -24.661 1.00 36.03 201 SER A O 1
ATOM 1567 N N . HIS A 1 202 ? -0.995 51.279 -22.895 1.00 31.33 202 HIS A N 1
ATOM 1568 C CA . HIS A 1 202 ? -2.334 51.130 -22.278 1.00 31.33 202 HIS A CA 1
ATOM 1569 C C . HIS A 1 202 ? -3.134 49.861 -22.623 1.00 31.33 202 HIS A C 1
ATOM 1571 O O . HIS A 1 202 ? -3.057 49.385 -23.751 1.00 31.33 202 HIS A O 1
ATOM 1577 N N . PRO A 1 203 ? -4.018 49.406 -21.709 1.00 33.75 203 PRO A N 1
ATOM 1578 C CA . PRO A 1 203 ? -3.812 49.186 -20.271 1.00 33.75 203 PRO A CA 1
ATOM 1579 C C . PRO A 1 203 ? -4.242 47.761 -19.846 1.00 33.75 203 PRO A C 1
ATOM 1581 O O . PRO A 1 203 ? -4.826 47.010 -20.620 1.00 33.75 203 PRO A O 1
ATOM 1584 N N . ALA A 1 204 ? -3.919 47.382 -18.609 1.00 37.59 204 ALA A N 1
ATOM 1585 C CA . ALA A 1 204 ? -4.388 46.149 -17.988 1.00 37.59 204 ALA A CA 1
ATOM 1586 C C . ALA A 1 204 ? -5.885 46.255 -17.653 1.00 37.59 204 ALA A C 1
ATOM 1588 O O . ALA A 1 204 ? -6.260 47.017 -16.762 1.00 37.59 204 ALA A O 1
ATOM 1589 N N . ASP A 1 205 ? -6.718 45.473 -18.337 1.00 28.09 205 ASP A N 1
ATOM 1590 C CA . ASP A 1 205 ? -8.089 45.199 -17.907 1.00 28.09 205 ASP A CA 1
ATOM 1591 C C . ASP A 1 205 ? -8.077 44.017 -16.925 1.00 28.09 205 ASP A C 1
ATOM 1593 O O . ASP A 1 205 ? -8.421 42.882 -17.259 1.00 28.09 205 ASP A O 1
ATOM 1597 N N . ASP A 1 206 ? -7.664 44.289 -15.685 1.00 31.56 206 ASP A N 1
ATOM 1598 C CA . ASP A 1 206 ? -7.983 43.420 -14.555 1.00 31.56 206 ASP A CA 1
ATOM 1599 C C . ASP A 1 206 ? -9.475 43.589 -14.241 1.00 31.56 206 ASP A C 1
ATOM 1601 O O . ASP A 1 206 ? -9.903 44.545 -13.587 1.00 31.56 206 ASP A O 1
ATOM 1605 N N . VAL A 1 207 ? -10.295 42.644 -14.705 1.00 30.80 207 VAL A N 1
ATOM 1606 C CA . VAL A 1 207 ? -11.687 42.516 -14.258 1.00 30.80 207 VAL A CA 1
ATOM 1607 C C . VAL A 1 207 ? -11.672 42.052 -12.799 1.00 30.80 207 VAL A C 1
ATOM 1609 O O . VAL A 1 207 ? -11.705 40.862 -12.485 1.00 30.80 207 VAL A O 1
ATOM 1612 N N . VAL A 1 208 ? -11.605 43.014 -11.880 1.00 30.42 208 VAL A N 1
ATOM 1613 C CA . VAL A 1 208 ? -11.761 42.784 -10.443 1.00 30.42 208 VAL A CA 1
ATOM 1614 C C . VAL A 1 208 ? -13.237 42.516 -10.152 1.00 30.42 208 VAL A C 1
ATOM 1616 O O . VAL A 1 208 ? -14.031 43.437 -9.954 1.00 30.42 208 VAL A O 1
ATOM 1619 N N . VAL A 1 209 ? -13.620 41.242 -10.080 1.00 28.20 209 VAL A N 1
ATOM 1620 C CA . VAL A 1 209 ? -14.923 40.853 -9.525 1.00 28.20 209 VAL A CA 1
ATOM 1621 C C . VAL A 1 209 ? -14.824 40.888 -7.996 1.00 28.20 209 VAL A C 1
ATOM 1623 O O . VAL A 1 209 ? -14.313 39.964 -7.363 1.00 28.20 209 VAL A O 1
ATOM 1626 N N . ARG A 1 210 ? -15.290 41.984 -7.382 1.00 24.27 210 ARG A N 1
ATOM 1627 C CA . ARG A 1 210 ? -15.459 42.090 -5.923 1.00 24.27 210 ARG A CA 1
ATOM 1628 C C . ARG A 1 210 ? -16.680 41.281 -5.484 1.00 24.27 210 ARG A C 1
ATOM 1630 O O . ARG A 1 210 ? -17.809 41.688 -5.739 1.00 24.27 210 ARG A O 1
ATOM 1637 N N . PHE A 1 211 ? -16.464 40.189 -4.756 1.00 26.19 211 PHE A N 1
ATOM 1638 C CA . PHE A 1 211 ? -17.529 39.528 -4.001 1.00 26.19 211 PHE A CA 1
ATOM 1639 C C . PHE A 1 211 ? -17.591 40.106 -2.583 1.00 26.19 211 PHE A C 1
ATOM 1641 O O . PHE A 1 211 ? -16.657 39.960 -1.796 1.00 26.19 211 PHE A O 1
ATOM 1648 N N . HIS A 1 212 ? -18.699 40.772 -2.256 1.00 25.48 212 HIS A N 1
ATOM 1649 C CA . HIS A 1 212 ? -19.026 41.164 -0.887 1.00 25.48 212 HIS A CA 1
ATOM 1650 C C . HIS A 1 212 ? -19.678 39.982 -0.161 1.00 25.48 212 HIS A C 1
ATOM 1652 O O . HIS A 1 212 ? -20.811 39.614 -0.462 1.00 25.48 212 HIS A O 1
ATOM 1658 N N . LEU A 1 213 ? -18.981 39.410 0.821 1.00 25.62 213 LEU A N 1
ATOM 1659 C CA . LEU A 1 213 ? -19.571 38.483 1.787 1.00 25.62 213 LEU A CA 1
ATOM 1660 C C . LEU A 1 213 ? -20.206 39.297 2.922 1.00 25.62 213 LEU A C 1
ATOM 1662 O O . LEU A 1 213 ? -19.504 39.964 3.681 1.00 25.62 213 LEU A O 1
ATOM 1666 N N . LYS A 1 214 ? -21.539 39.253 3.035 1.00 23.61 214 LYS A N 1
ATOM 1667 C CA . LYS A 1 214 ? -22.253 39.658 4.252 1.00 23.61 214 LYS A CA 1
ATOM 1668 C C . LYS A 1 214 ? -22.380 38.439 5.160 1.00 23.61 214 LYS A C 1
ATOM 1670 O O . LYS A 1 214 ? -22.976 37.442 4.765 1.00 23.61 214 LYS A O 1
ATOM 1675 N N . SER A 1 215 ? -21.833 38.545 6.368 1.00 24.42 215 SER A N 1
ATOM 1676 C CA . SER A 1 215 ? -22.133 37.628 7.466 1.00 24.42 215 SER A CA 1
ATOM 1677 C C . SER A 1 215 ? -23.537 37.947 7.973 1.00 24.42 215 SER A C 1
ATOM 1679 O O . SER A 1 215 ? -23.810 39.095 8.325 1.00 24.42 215 SER A O 1
ATOM 1681 N N . ILE A 1 216 ? -24.422 36.956 7.983 1.00 28.30 216 ILE A N 1
ATOM 1682 C CA . ILE A 1 216 ? -25.681 37.013 8.728 1.00 28.30 216 ILE A CA 1
ATOM 1683 C C . ILE A 1 216 ? -25.477 36.129 9.958 1.00 28.30 216 ILE A C 1
ATOM 1685 O O . ILE A 1 216 ? -24.891 35.053 9.845 1.00 28.30 216 ILE A O 1
ATOM 1689 N N . ILE A 1 217 ? -25.854 36.695 11.104 1.00 42.38 217 ILE A N 1
ATOM 1690 C CA . ILE A 1 217 ? -25.761 36.152 12.466 1.00 42.38 217 ILE A CA 1
ATOM 1691 C C . ILE A 1 217 ? -26.495 34.815 12.564 1.00 42.38 217 ILE A C 1
ATOM 1693 O O . ILE A 1 217 ? -27.598 34.725 11.978 1.00 42.38 217 ILE A O 1
#

Radius of gyration: 26.95 Å; chains: 1; bounding box: 47×67×69 Å

Sequence (217 aa):
MESREKLSVEMCSCTSDLVRLIWIGYMGCSPVQPRTAVSLRFLRFHHTLWKHSSVRLAAFIGAIDEYLDARSALLVVPGTNQTRDLRRCFSAAVDAYREMLRMEDEMSLLALHMEPQDALAATCPSCFGPKVPGKRADEPDHIICLDANFQQRRHLAASALWRGDTGVLPSLFMSPATVMTWKNKLEPTAQSTNTGASKKSHPADDVVVRFHLKSII

Organism: Melampsora larici-populina (strain 98AG31 / pathotype 3-4-7) (NCBI:txid747676)

Secondary structure (DSSP, 8-state):
------------TTS-HHHHHHHTTEEESSSSS-SSEEEHHHHHHHHHHHHHH---HHHHHHHHHHHHHTTS---BPTTSSPBP-HHHHHHHHHHHHHHHHHHHHHHHHHHTT--HHHHHHHH-HHHHS---TT--TTS-S---------GGGS-GGG------TT-PPPTTSPPHHHHHHHHHHHS------------------------------

InterPro domains:
  IPR041320 CxC1-like cysteine cluster associated with KDZ transposases [PF18802] (3-72)

pLDDT: mean 74.03, std 19.94, range [23.61, 94.94]

Foldseek 3Di:
DAEDDDDDDDDDPVDDPQVSCVVVQWGALDPHPRPDTDGVVVLVVVVVCCVPPVDDLVVVVVVVVVVHVVPYDFCDDPPDPDGDPVSSSVVSRNVVSVVVVVVVVVVVCVVVVPDPLNVVCVVPVQARNDDDPPDDPPDDNHDDDDDDPVCVPPPPVRPDPPPDVVPDDPPVDDDPVRVVVVVVVPPPPPPDDDDDDDDDDDDDPPPDPDDDDDDDD